Protein AF-A0AA38CLM4-F1 (afdb_monomer_lite)

Organism: Taxus chinensis (NCBI:txid29808)

Sequence (230 aa):
IGEVVDGPGDVQGRKTLDGVAYDYVFDVDIGDGEPIRKLPHNHGDNPYYVSEQWLLKEGLPMAYREQVVEFILKNTGQANVRLDNSFVDPYTGANAYVPGQPSSLFSGQTQRYSFKHIPKRGMLLIDTAQFDGILRKITEFSSTLASDEGQRSYSLNDGELARLNTMVAILKDTSHYHTSNFADIDVNILVKLLTSWPTQMLFPVLDIVKMMVLHPHGANLFLQCLQSGN

InterPro domains:
  IPR011989 Armadillo-like helical [G3DSA:1.25.10.10] (116-228)
  IPR013535 PUL domain [PF08324] (118-223)
  IPR013535 PUL domain [PS51396] (116-230)
  IPR015155 PLAA family ubiquitin binding domain [PF09070] (1-79)
  IPR015155 PLAA family ubiquitin binding domain [PS51394] (1-86)
  IPR038122 PFU domain superfamily [G3DSA:3.10.20.870] (10-86)

Foldseek 3Di:
DDDDDDDDDCPPAWDDDPNDTASDWDFDDPDPPDHTDIQGDHPPDDLLVSLQVRCVVVVHDPVCSVVSSVVCCVVVVVPPVPPPLPPADPVCGPQNDDPPDPRPPDDDPPPPDDDPPPDPPDDDADLDDPLVVLLVLLQVQLVVLCPDPVRVVLHDDPVLNVLSVVLSVLLVPPVCLVPDAHDLVNVVSLVSNVVRPDPVSCVSSVRSLSSLCVRPRSVVSNVVVVVVVD

Secondary structure (DSSP, 8-state):
-----------TT-EEETTEEESEEEEE--STTPPPEEEEE-TT--HHHHHHHHHHHHT--GGGHHHHHHHHHHHTTGGG----TT---TTT-S----TTS--------------SS-S--SPPP-----HHHHHHHHHHHHHHHHHSTTTGGGSPPHHHHHHHHHHHHHHH-GGGTTT----HHHHHHHHHHHHHS-GGG-HHHHHHHHHHHHSHHHHHHHHHHHHTT-

Radius of gyration: 34.86 Å; chains: 1; bounding box: 57×50×92 Å

pLDDT: mean 82.27, std 17.8, range [30.19, 98.44]

Structure (mmCIF, N/CA/C/O backbone):
data_AF-A0AA38CLM4-F1
#
_entry.id   AF-A0AA38CLM4-F1
#
loop_
_atom_site.group_PDB
_atom_site.id
_atom_site.type_symbol
_atom_site.label_atom_id
_atom_site.label_alt_id
_atom_site.label_comp_id
_atom_site.label_asym_id
_atom_site.label_entity_id
_atom_site.label_seq_id
_atom_site.pdbx_PDB_ins_code
_atom_site.Cartn_x
_atom_site.Cartn_y
_atom_site.Cartn_z
_atom_site.occupancy
_atom_site.B_iso_or_equiv
_atom_site.auth_seq_id
_atom_site.auth_comp_id
_atom_site.auth_asym_id
_atom_site.auth_atom_id
_atom_site.pdbx_PDB_model_num
ATOM 1 N N . ILE A 1 1 ? -20.578 3.296 -68.375 1.00 43.09 1 ILE A N 1
ATOM 2 C CA . ILE A 1 1 ? -19.595 3.900 -69.305 1.00 43.09 1 ILE A CA 1
ATOM 3 C C . ILE A 1 1 ? -18.807 4.912 -68.485 1.00 43.09 1 ILE A C 1
ATOM 5 O O . ILE A 1 1 ? -19.436 5.773 -67.889 1.00 43.09 1 ILE A O 1
ATOM 9 N N . GLY A 1 2 ? -17.498 4.716 -68.362 1.00 35.38 2 GLY A N 1
ATOM 10 C CA . GLY A 1 2 ? -16.566 5.483 -67.521 1.00 35.38 2 GLY A CA 1
ATOM 11 C C . GLY A 1 2 ? -15.260 4.690 -67.491 1.00 35.38 2 GLY A C 1
ATOM 12 O O . GLY A 1 2 ? -15.186 3.684 -66.800 1.00 35.38 2 GLY A O 1
ATOM 13 N N . GLU A 1 3 ? -14.507 4.760 -68.583 1.00 36.28 3 GLU A N 1
ATOM 14 C CA . GLU A 1 3 ? -13.375 5.674 -68.803 1.00 36.28 3 GLU A CA 1
ATOM 15 C C . GLU A 1 3 ? -12.105 5.105 -68.165 1.00 36.28 3 GLU A C 1
ATOM 17 O O . GLU A 1 3 ? -11.912 5.088 -66.954 1.00 36.28 3 GLU A O 1
ATOM 22 N N . VAL A 1 4 ? -11.297 4.541 -69.058 1.00 48.59 4 VAL A N 1
ATOM 23 C CA . VAL A 1 4 ? -9.972 3.988 -68.822 1.00 48.59 4 VAL A CA 1
ATOM 24 C C . VAL A 1 4 ? -8.985 5.115 -68.545 1.00 48.59 4 VAL A C 1
ATOM 26 O O . VAL A 1 4 ? -8.886 6.061 -69.321 1.00 48.59 4 VAL A O 1
ATOM 29 N N . VAL A 1 5 ? -8.185 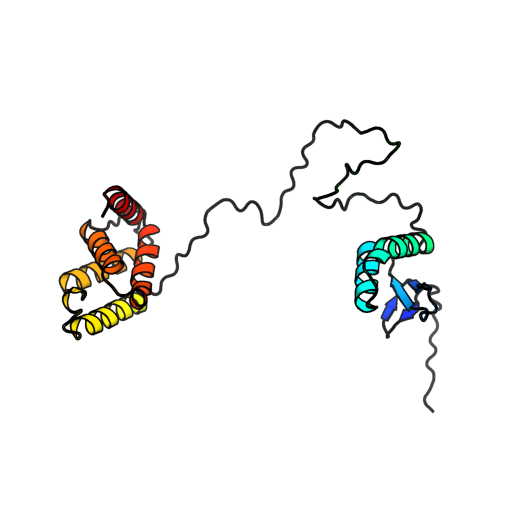4.953 -67.495 1.00 43.25 5 VAL A N 1
ATOM 30 C CA . VAL A 1 5 ? -6.848 5.544 -67.425 1.00 43.25 5 VAL A CA 1
ATOM 31 C C . VAL A 1 5 ? -5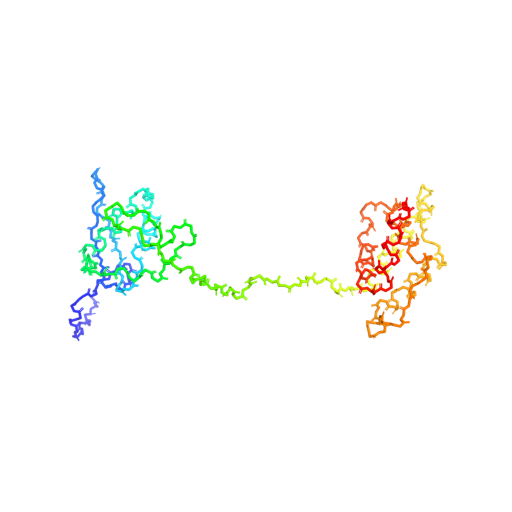.855 4.399 -67.294 1.00 43.25 5 VAL A C 1
ATOM 33 O O . V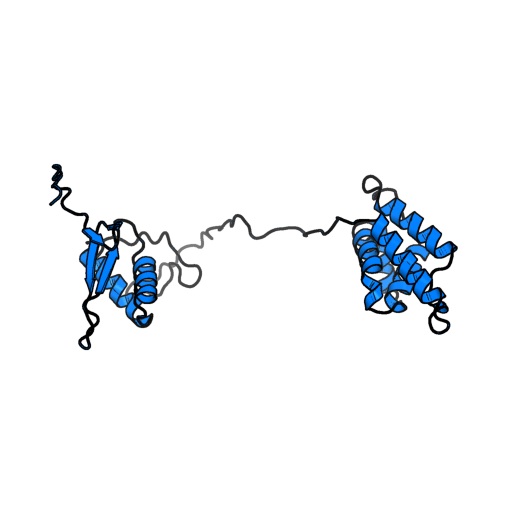AL A 1 5 ? -5.547 3.930 -66.204 1.00 43.25 5 VAL A O 1
ATOM 36 N N . ASP A 1 6 ? -5.422 3.904 -68.450 1.00 45.47 6 ASP A N 1
ATOM 37 C CA . ASP A 1 6 ? -4.231 3.073 -68.564 1.00 45.47 6 ASP A CA 1
ATOM 38 C C . ASP A 1 6 ? -3.030 4.030 -68.624 1.00 45.47 6 ASP A C 1
ATOM 40 O O . ASP A 1 6 ? -2.981 4.932 -69.466 1.00 45.47 6 ASP A O 1
ATOM 44 N N . GLY A 1 7 ? -2.122 3.905 -67.658 1.00 30.19 7 GLY A N 1
ATOM 45 C CA . GLY A 1 7 ? -0.938 4.746 -67.489 1.00 30.19 7 GLY A CA 1
ATOM 46 C C . GLY A 1 7 ? 0.313 3.865 -67.450 1.00 30.19 7 GLY A C 1
ATOM 47 O O . GLY A 1 7 ? 0.310 2.852 -66.753 1.00 30.19 7 GLY A O 1
ATOM 48 N N . PRO A 1 8 ? 1.377 4.207 -68.197 1.00 49.22 8 PRO A N 1
ATOM 49 C CA . PRO A 1 8 ? 2.385 3.255 -68.643 1.00 49.22 8 PRO A CA 1
ATOM 50 C C . PRO A 1 8 ? 3.400 2.948 -67.542 1.00 49.22 8 PRO A C 1
ATOM 52 O O . PRO A 1 8 ? 4.012 3.848 -66.968 1.00 49.22 8 PRO A O 1
ATOM 55 N N . GLY A 1 9 ? 3.622 1.664 -67.286 1.00 34.69 9 GLY A N 1
ATOM 56 C CA . GLY A 1 9 ? 4.643 1.219 -66.348 1.00 34.69 9 GLY A CA 1
ATOM 57 C C . GLY A 1 9 ? 4.467 -0.243 -65.998 1.00 34.69 9 GLY A C 1
ATOM 58 O O . GLY A 1 9 ? 4.050 -0.563 -64.891 1.00 34.69 9 GLY A O 1
ATOM 59 N N . ASP A 1 10 ? 4.783 -1.115 -66.952 1.00 44.91 10 ASP A N 1
ATOM 60 C CA . ASP A 1 10 ? 5.033 -2.535 -66.721 1.00 44.91 10 ASP A CA 1
ATOM 61 C C . ASP A 1 10 ? 6.158 -2.680 -65.675 1.00 44.91 10 ASP A C 1
ATOM 63 O O . ASP A 1 10 ? 7.340 -2.765 -65.999 1.00 44.91 10 ASP A O 1
ATOM 67 N N . VAL A 1 11 ? 5.802 -2.633 -64.386 1.00 41.69 11 VAL A N 1
ATOM 68 C CA . VAL A 1 11 ? 6.648 -3.112 -63.287 1.00 41.69 11 VAL A CA 1
ATOM 69 C C . VAL A 1 11 ? 6.321 -4.586 -63.138 1.00 41.69 11 VAL A C 1
ATOM 71 O O . VAL A 1 11 ? 5.575 -5.016 -62.257 1.00 41.69 11 VAL A O 1
ATOM 74 N N . GLN A 1 12 ? 6.842 -5.335 -64.099 1.00 47.62 12 GLN A N 1
ATOM 75 C CA . GLN A 1 12 ? 6.786 -6.778 -64.212 1.00 47.62 12 GLN A CA 1
ATOM 76 C C . GLN A 1 12 ? 7.223 -7.410 -62.876 1.00 47.62 12 GLN A C 1
ATOM 78 O O . GLN A 1 12 ? 8.411 -7.507 -62.578 1.00 47.62 12 GLN A O 1
ATOM 83 N N . GLY A 1 13 ? 6.255 -7.764 -62.024 1.00 55.81 13 GLY A N 1
ATOM 84 C CA . GLY A 1 13 ? 6.526 -8.414 -60.739 1.00 55.81 13 GLY A CA 1
ATOM 85 C C . GLY A 1 13 ? 5.410 -8.330 -59.699 1.00 55.81 13 GLY A C 1
ATOM 86 O O . GLY A 1 13 ? 5.128 -9.338 -59.063 1.00 55.81 13 GLY A O 1
ATOM 87 N N . ARG A 1 14 ? 4.731 -7.184 -59.529 1.00 62.09 14 ARG A N 1
ATOM 88 C CA . ARG A 1 14 ? 3.745 -7.039 -58.439 1.00 62.09 14 ARG A CA 1
ATOM 89 C C . ARG A 1 14 ? 2.346 -7.501 -58.826 1.00 62.09 14 ARG A C 1
ATOM 91 O O . ARG A 1 14 ? 1.759 -7.001 -59.783 1.00 62.09 14 ARG A O 1
ATOM 98 N N . LYS A 1 15 ? 1.794 -8.430 -58.045 1.00 78.94 15 LYS A N 1
ATOM 99 C CA . LYS A 1 15 ? 0.422 -8.940 -58.178 1.00 78.94 15 LYS A CA 1
ATOM 100 C C . LYS A 1 15 ? -0.462 -8.345 -57.083 1.00 78.94 15 LYS A C 1
ATOM 102 O O . LYS A 1 15 ? -0.069 -8.305 -55.921 1.00 78.94 15 LYS A O 1
ATOM 107 N N . THR A 1 16 ? -1.669 -7.919 -57.441 1.00 80.31 16 THR A N 1
ATOM 108 C CA . THR A 1 16 ? -2.629 -7.346 -56.486 1.00 80.31 16 THR A CA 1
ATOM 109 C C . THR A 1 16 ? -3.575 -8.424 -55.955 1.00 80.31 16 THR A C 1
ATOM 111 O O . THR A 1 16 ? -4.180 -9.152 -56.743 1.00 80.31 16 THR A O 1
ATOM 114 N N . LEU A 1 17 ? -3.729 -8.508 -54.632 1.00 83.25 17 LEU A N 1
ATOM 115 C CA . LEU A 1 17 ? -4.702 -9.357 -53.937 1.00 83.25 17 LEU A CA 1
ATOM 116 C C . LEU A 1 17 ? -5.467 -8.498 -52.922 1.00 83.25 17 LEU A C 1
ATOM 118 O O . LEU A 1 17 ? -4.847 -7.776 -52.149 1.00 83.25 17 LEU A O 1
ATOM 122 N N . ASP A 1 18 ? -6.801 -8.537 -52.951 1.00 82.00 18 ASP A N 1
ATOM 123 C CA . ASP A 1 18 ? -7.677 -7.757 -52.056 1.00 82.00 18 ASP A CA 1
ATOM 124 C C . ASP A 1 18 ? -7.378 -6.239 -52.035 1.00 82.00 18 ASP A C 1
ATOM 126 O O . ASP A 1 18 ? -7.519 -5.565 -51.018 1.00 82.00 18 ASP A O 1
ATOM 130 N N . GLY A 1 19 ? -6.937 -5.682 -53.170 1.00 80.38 19 GLY A N 1
ATOM 131 C CA . GLY A 1 19 ? -6.567 -4.264 -53.294 1.00 80.38 19 GLY A CA 1
ATOM 132 C C . GLY A 1 19 ? -5.167 -3.912 -52.774 1.00 80.38 19 GLY A C 1
ATOM 133 O O . GLY A 1 19 ? -4.773 -2.750 -52.850 1.00 80.38 19 GLY A O 1
ATOM 134 N N . VAL A 1 20 ? -4.396 -4.894 -52.298 1.00 84.19 20 VAL A N 1
ATOM 135 C CA . VAL A 1 20 ? -3.014 -4.727 -51.825 1.00 84.19 20 VAL A CA 1
ATOM 136 C C . VAL A 1 20 ? -2.041 -5.326 -52.840 1.00 84.19 20 VAL A C 1
ATOM 138 O O . VAL A 1 20 ? -2.249 -6.432 -53.336 1.00 84.19 20 VAL A O 1
ATOM 141 N N . ALA A 1 21 ? -0.981 -4.589 -53.173 1.00 84.69 21 ALA A N 1
ATOM 142 C CA . ALA A 1 21 ? 0.066 -5.059 -54.074 1.00 84.69 21 ALA A CA 1
ATOM 143 C C . ALA A 1 21 ? 1.110 -5.883 -53.310 1.00 84.69 21 ALA A C 1
ATOM 145 O O . ALA A 1 21 ? 1.639 -5.419 -52.301 1.00 84.69 21 ALA A O 1
ATOM 146 N N . TYR A 1 22 ? 1.429 -7.066 -53.832 1.00 86.50 22 TYR A N 1
ATOM 147 C CA . TYR A 1 22 ? 2.438 -7.976 -53.298 1.00 86.50 22 TYR A CA 1
ATOM 148 C C . TYR A 1 22 ? 3.487 -8.302 -54.352 1.00 86.50 22 TYR A C 1
ATOM 150 O O . TYR A 1 22 ? 3.176 -8.333 -55.546 1.00 86.50 22 TYR A O 1
ATOM 158 N N . ASP A 1 23 ? 4.713 -8.595 -53.923 1.00 86.38 23 ASP A N 1
ATOM 159 C CA . ASP A 1 23 ? 5.766 -9.022 -54.853 1.00 86.38 23 ASP A CA 1
ATOM 160 C C . ASP A 1 23 ? 5.529 -10.453 -55.379 1.00 86.38 23 ASP A C 1
ATOM 162 O O . ASP A 1 23 ? 5.833 -10.749 -56.530 1.00 86.38 23 ASP A O 1
ATOM 166 N N . TYR A 1 24 ? 4.915 -11.327 -54.577 1.00 85.75 24 TYR A N 1
ATOM 167 C CA . TYR A 1 24 ? 4.455 -12.651 -54.987 1.00 85.75 24 TYR A CA 1
ATOM 168 C C . TYR A 1 24 ? 3.019 -12.898 -54.533 1.00 85.75 24 TYR A C 1
ATOM 170 O O . TYR A 1 24 ? 2.639 -12.630 -53.396 1.00 85.75 24 TYR A O 1
ATOM 178 N N . VAL A 1 25 ? 2.228 -13.490 -55.426 1.00 90.94 25 VAL A N 1
ATOM 179 C CA . VAL A 1 25 ? 0.962 -14.143 -55.080 1.00 90.94 25 VAL A CA 1
ATOM 180 C C . VAL A 1 25 ? 0.995 -15.523 -55.714 1.00 90.94 25 VAL A C 1
ATOM 182 O O . VAL A 1 25 ? 0.995 -15.640 -56.950 1.00 90.94 25 VAL A O 1
ATOM 185 N N . PHE A 1 26 ? 1.088 -16.541 -54.861 1.00 90.62 26 PHE A N 1
ATOM 186 C CA . PHE A 1 26 ? 1.120 -17.939 -55.261 1.00 90.62 26 PHE A CA 1
ATOM 187 C C . PHE A 1 26 ? -0.276 -18.547 -55.209 1.00 90.62 26 PHE A C 1
ATOM 189 O O . PHE A 1 26 ? -1.046 -18.273 -54.293 1.00 90.62 26 PHE A O 1
ATOM 196 N N . ASP A 1 27 ? -0.572 -19.393 -56.185 1.00 89.06 27 ASP A N 1
ATOM 197 C CA . ASP A 1 27 ? -1.772 -20.215 -56.201 1.00 89.06 27 ASP A CA 1
ATOM 198 C C . ASP A 1 27 ? -1.415 -21.560 -55.549 1.00 89.06 27 ASP A C 1
ATOM 200 O O . ASP A 1 27 ? -0.595 -22.314 -56.077 1.00 89.06 27 ASP A O 1
ATOM 204 N N . VAL A 1 28 ? -1.959 -21.809 -54.358 1.00 88.56 28 VAL A N 1
ATOM 205 C CA . VAL A 1 28 ? -1.654 -22.973 -53.520 1.00 88.56 28 VAL A CA 1
ATOM 206 C C . VAL A 1 28 ? -2.824 -23.949 -53.570 1.00 88.56 28 VAL A C 1
ATOM 208 O O . VAL A 1 28 ? -3.946 -23.610 -53.193 1.00 88.56 28 VAL A O 1
ATOM 211 N N . ASP A 1 29 ? -2.542 -25.164 -54.031 1.00 86.12 29 ASP A N 1
ATOM 212 C CA . ASP A 1 29 ? -3.461 -26.299 -53.993 1.00 86.12 29 ASP A CA 1
ATOM 213 C C . ASP A 1 29 ? -3.183 -27.123 -52.727 1.00 86.12 29 ASP A C 1
ATOM 215 O O . ASP A 1 29 ? -2.055 -27.568 -52.502 1.00 86.12 29 ASP A O 1
ATOM 219 N N . ILE A 1 30 ? -4.202 -27.272 -51.880 1.00 78.75 30 ILE A N 1
ATOM 220 C CA . ILE A 1 30 ? -4.123 -27.998 -50.605 1.00 78.75 30 ILE A CA 1
ATOM 221 C C . ILE A 1 30 ? -4.434 -29.498 -50.787 1.00 78.75 30 ILE A C 1
ATOM 223 O O . ILE A 1 30 ? -4.157 -30.294 -49.889 1.00 78.75 30 ILE A O 1
ATOM 227 N N . GLY A 1 31 ? -4.917 -29.921 -51.961 1.00 72.50 31 GLY A N 1
ATOM 228 C CA . GLY A 1 31 ? -5.380 -31.287 -52.207 1.00 72.50 31 GLY A CA 1
ATOM 229 C C . GLY A 1 31 ? -6.833 -31.517 -51.768 1.00 72.50 31 GLY A C 1
ATOM 230 O O . GLY A 1 31 ? -7.548 -30.585 -51.413 1.00 72.50 31 GLY A O 1
ATOM 231 N N . ASP A 1 32 ? -7.306 -32.765 -51.859 1.00 71.31 32 ASP A N 1
ATOM 232 C CA . ASP A 1 32 ? -8.674 -33.194 -51.489 1.00 71.31 32 ASP A CA 1
ATOM 233 C C . ASP A 1 32 ? -9.839 -32.483 -52.212 1.00 71.31 32 ASP A C 1
ATOM 235 O O . ASP A 1 32 ? -10.994 -32.550 -51.792 1.00 71.31 32 ASP A O 1
ATOM 239 N N . GLY A 1 33 ? -9.568 -31.855 -53.361 1.00 73.56 33 GLY A N 1
ATOM 240 C CA . GLY A 1 33 ? -10.584 -31.150 -54.149 1.00 73.56 33 GLY A CA 1
ATOM 241 C C . GLY A 1 33 ? -10.999 -29.802 -53.552 1.00 73.56 33 GLY A C 1
ATOM 242 O O . GLY A 1 33 ? -12.013 -29.240 -53.973 1.00 73.56 33 GLY A O 1
ATOM 243 N N . GLU A 1 34 ? -10.232 -29.278 -52.591 1.00 78.25 34 GLU A N 1
ATOM 244 C CA . GLU A 1 34 ? -10.413 -27.919 -52.091 1.00 78.25 34 GLU A CA 1
ATOM 245 C C . GLU A 1 34 ? -10.100 -26.868 -53.172 1.00 78.25 34 GLU A C 1
ATOM 247 O O . GLU A 1 34 ? -9.280 -27.097 -54.066 1.00 78.25 34 GLU A O 1
ATOM 252 N N . PRO A 1 35 ? -10.749 -25.690 -53.121 1.00 83.31 35 PRO A N 1
ATOM 253 C CA . PRO A 1 35 ? -10.434 -24.607 -54.038 1.00 83.31 35 PRO A CA 1
ATOM 254 C C . PRO A 1 35 ? -8.989 -24.133 -53.851 1.00 83.31 35 PRO A C 1
ATOM 256 O O . PRO A 1 35 ? -8.495 -24.020 -52.732 1.00 83.31 35 PRO A O 1
ATOM 259 N N . ILE A 1 36 ? -8.338 -23.786 -54.962 1.00 86.12 36 ILE A N 1
ATOM 260 C CA . ILE A 1 36 ? -7.007 -23.170 -54.967 1.00 86.12 36 ILE A CA 1
ATOM 261 C C . ILE A 1 36 ? -7.057 -21.851 -54.186 1.00 86.12 36 ILE A C 1
ATOM 263 O O . ILE A 1 36 ? -7.885 -20.979 -54.468 1.00 86.12 36 ILE A O 1
ATOM 267 N N . ARG A 1 37 ? -6.141 -21.690 -53.229 1.00 89.69 37 ARG A N 1
ATOM 268 C CA . ARG A 1 37 ? -6.061 -20.525 -52.336 1.00 89.69 37 ARG A CA 1
ATOM 269 C C . ARG A 1 37 ? -4.885 -19.633 -52.715 1.00 89.69 37 ARG A C 1
ATOM 271 O O . ARG A 1 37 ? -3.850 -20.111 -53.173 1.00 89.69 37 ARG A O 1
ATOM 278 N N . LYS A 1 38 ? -5.023 -18.321 -52.511 1.00 92.44 38 LYS A N 1
ATOM 279 C CA . LYS A 1 38 ? -3.974 -17.346 -52.848 1.00 92.44 38 LYS A CA 1
ATOM 280 C C . LYS A 1 38 ? -3.108 -17.037 -51.635 1.00 92.44 38 LYS A C 1
ATOM 282 O O . LYS A 1 38 ? -3.624 -16.603 -50.608 1.00 92.44 38 LYS A O 1
ATOM 287 N N . LEU A 1 39 ? -1.798 -17.223 -51.772 1.00 92.25 39 LEU A N 1
ATOM 288 C CA . LEU A 1 39 ? -0.803 -16.930 -50.743 1.00 92.25 39 LEU A CA 1
ATOM 289 C C . LEU A 1 39 ? 0.005 -15.682 -51.136 1.00 92.25 39 LEU A C 1
ATOM 291 O O . LEU A 1 39 ? 0.814 -15.758 -52.066 1.00 92.25 39 LEU A O 1
ATOM 295 N N . PRO A 1 40 ? -0.205 -14.537 -50.460 1.00 91.94 40 PRO A N 1
ATOM 296 C CA . PRO A 1 40 ? 0.573 -13.323 -50.686 1.00 91.94 40 PRO A CA 1
ATOM 297 C C . PRO A 1 40 ? 1.911 -13.337 -49.926 1.00 91.94 40 PRO A C 1
ATOM 299 O O . PRO A 1 40 ? 1.957 -13.721 -48.758 1.00 91.94 40 PRO A O 1
ATOM 302 N N . HIS A 1 41 ? 2.991 -12.882 -50.563 1.00 87.94 41 HIS A N 1
ATOM 303 C CA . HIS A 1 41 ? 4.328 -12.802 -49.964 1.00 87.94 41 HIS A CA 1
ATOM 304 C C . HIS A 1 41 ? 5.160 -11.669 -50.589 1.00 87.94 41 HIS A C 1
ATOM 306 O O . HIS A 1 41 ? 5.174 -11.528 -51.810 1.00 87.94 41 HIS A O 1
ATOM 312 N N . ASN A 1 42 ? 5.875 -10.878 -49.783 1.00 88.12 42 ASN A N 1
ATOM 313 C CA . ASN A 1 42 ? 6.809 -9.858 -50.276 1.00 88.12 42 ASN A CA 1
ATOM 314 C C . ASN A 1 42 ? 8.270 -10.280 -50.123 1.00 88.12 42 ASN A C 1
ATOM 316 O O . ASN A 1 42 ? 8.622 -11.099 -49.272 1.00 88.12 42 ASN A O 1
ATOM 320 N N . HIS A 1 43 ? 9.147 -9.663 -50.916 1.00 81.88 43 HIS A N 1
ATOM 321 C CA . HIS A 1 43 ? 10.586 -9.828 -50.734 1.00 81.88 43 HIS A CA 1
ATOM 322 C C . HIS A 1 43 ? 11.006 -9.371 -49.329 1.00 81.88 43 HIS A C 1
ATOM 324 O O . HIS A 1 43 ? 10.812 -8.217 -48.954 1.00 81.88 43 HIS A O 1
ATOM 330 N N . GLY A 1 44 ? 11.647 -10.267 -48.577 1.00 79.12 44 GLY A N 1
ATOM 331 C CA . GLY A 1 44 ? 12.148 -9.983 -47.229 1.00 79.12 44 GLY A CA 1
ATOM 332 C C . GLY A 1 44 ? 11.165 -10.298 -46.100 1.00 79.12 44 GLY A C 1
ATOM 333 O O . GLY A 1 44 ? 11.565 -10.243 -44.937 1.00 79.12 44 GLY A O 1
ATOM 334 N N . ASP A 1 45 ? 9.923 -10.685 -46.411 1.00 82.25 45 ASP A N 1
ATOM 335 C CA . ASP A 1 45 ? 9.011 -11.216 -45.399 1.00 82.25 45 ASP A CA 1
ATOM 336 C C . ASP A 1 45 ? 9.546 -12.545 -44.844 1.00 82.25 45 ASP A C 1
ATOM 338 O O . ASP A 1 45 ? 10.146 -13.344 -45.564 1.00 82.25 45 ASP A O 1
ATOM 342 N N . ASN A 1 46 ? 9.286 -12.823 -43.563 1.00 83.25 46 ASN A N 1
ATOM 343 C CA . ASN A 1 46 ? 9.639 -14.110 -42.968 1.00 83.25 46 ASN A CA 1
ATOM 344 C C . ASN A 1 46 ? 8.652 -15.203 -43.442 1.00 83.25 46 ASN A C 1
ATOM 346 O O . ASN A 1 46 ? 7.472 -15.135 -43.075 1.00 83.25 46 ASN A O 1
ATOM 350 N N . PRO A 1 47 ? 9.104 -16.247 -44.171 1.00 87.81 47 PRO A N 1
ATOM 351 C CA . PRO A 1 47 ? 8.227 -17.300 -44.686 1.00 87.81 47 PRO A CA 1
ATOM 352 C C . PRO A 1 47 ? 7.438 -18.033 -43.595 1.00 87.81 47 PRO A C 1
ATOM 354 O O . PRO A 1 47 ? 6.294 -18.421 -43.825 1.00 87.81 47 PRO A O 1
ATOM 357 N N . TYR A 1 48 ? 8.004 -18.184 -42.392 1.00 88.44 48 TYR A N 1
ATOM 358 C CA . TYR A 1 48 ? 7.344 -18.849 -41.262 1.00 88.44 48 TYR A CA 1
ATOM 359 C C . TYR A 1 48 ? 6.176 -18.046 -40.699 1.00 88.44 48 TYR A C 1
ATOM 361 O O . TYR A 1 48 ? 5.176 -18.635 -40.282 1.00 88.44 48 TYR A O 1
ATOM 369 N N . TYR A 1 49 ? 6.312 -16.720 -40.672 1.00 89.06 49 TYR A N 1
ATOM 370 C CA . TYR A 1 49 ? 5.256 -15.819 -40.221 1.00 89.06 49 TYR A CA 1
ATOM 371 C C . TYR A 1 49 ? 4.154 -15.710 -41.279 1.00 89.06 49 TYR A C 1
ATOM 373 O O . TYR A 1 49 ? 2.979 -15.860 -40.955 1.00 89.06 49 TYR A O 1
ATOM 381 N N . VAL A 1 50 ? 4.532 -15.543 -42.552 1.00 89.81 50 VAL A N 1
ATOM 382 C CA . VAL A 1 50 ? 3.580 -15.491 -43.674 1.00 89.81 50 VAL A CA 1
ATOM 383 C C . VAL A 1 50 ? 2.759 -16.778 -43.759 1.00 89.81 50 VAL A C 1
ATOM 385 O O . VAL A 1 50 ? 1.538 -16.710 -43.860 1.00 89.81 50 VAL A O 1
ATOM 388 N N . SER A 1 51 ? 3.402 -17.945 -43.641 1.00 90.56 51 SER A N 1
ATOM 389 C CA . SER A 1 51 ? 2.712 -19.242 -43.688 1.00 90.56 51 SER A CA 1
ATOM 390 C C . SER A 1 51 ? 1.746 -19.432 -42.519 1.00 90.56 51 SER A C 1
ATOM 392 O O . SER A 1 51 ? 0.633 -19.901 -42.716 1.00 90.56 51 SER A O 1
ATOM 394 N N . GLU A 1 52 ? 2.138 -19.045 -41.302 1.00 90.94 52 GLU A N 1
ATOM 395 C CA . GLU A 1 52 ? 1.277 -19.149 -40.116 1.00 90.94 52 GLU A CA 1
ATOM 396 C C . GLU A 1 52 ? 0.052 -18.232 -40.216 1.00 90.94 52 GLU A C 1
ATOM 398 O O . GLU A 1 52 ? -1.076 -18.684 -40.024 1.00 90.94 52 GLU A O 1
ATOM 403 N N . GLN A 1 53 ? 0.257 -16.960 -40.573 1.00 90.69 53 GLN A N 1
ATOM 404 C CA . GLN A 1 53 ? -0.842 -16.010 -40.752 1.00 90.69 53 GLN A CA 1
ATOM 405 C C . GLN A 1 53 ? -1.787 -16.440 -41.872 1.00 90.69 53 GLN A C 1
ATOM 407 O O . GLN A 1 53 ? -3.004 -16.324 -41.732 1.00 90.69 53 GLN A O 1
ATOM 412 N N . TRP A 1 54 ? -1.239 -16.968 -42.966 1.00 93.31 54 TRP A N 1
ATOM 413 C CA . TRP A 1 54 ? -2.033 -17.478 -44.071 1.00 93.31 54 TRP A CA 1
ATOM 414 C C . TRP A 1 54 ? -2.873 -18.689 -43.655 1.00 93.31 54 TRP A C 1
ATOM 416 O O . TRP A 1 54 ? -4.082 -18.672 -43.861 1.00 93.31 54 TRP A O 1
ATOM 426 N N . LEU A 1 55 ? -2.285 -19.682 -42.980 1.00 91.62 55 LEU A N 1
ATOM 427 C CA . LEU A 1 55 ? -3.027 -20.848 -42.486 1.00 91.62 55 LEU A CA 1
ATOM 428 C C . LEU A 1 55 ? -4.137 -20.452 -41.503 1.00 91.62 55 LEU A C 1
ATOM 430 O O . LEU A 1 55 ? -5.239 -20.989 -41.586 1.00 91.62 55 LEU A O 1
ATOM 434 N N . LEU A 1 56 ? -3.883 -19.487 -40.612 1.00 91.44 56 LEU A N 1
ATOM 435 C CA . LEU A 1 56 ? -4.898 -18.976 -39.685 1.00 91.44 56 LEU A CA 1
ATOM 436 C C . LEU A 1 56 ? -6.040 -18.262 -40.420 1.00 91.44 56 LEU A C 1
ATOM 438 O O . LEU A 1 56 ? -7.205 -18.508 -40.109 1.00 91.44 56 LEU A O 1
ATOM 442 N N . LYS A 1 57 ? -5.719 -17.407 -41.402 1.00 91.06 57 LYS A N 1
ATOM 443 C CA . LYS A 1 57 ? -6.711 -16.681 -42.216 1.00 91.06 57 LYS A CA 1
ATOM 444 C C . LYS A 1 57 ? -7.590 -17.642 -43.016 1.00 91.06 57 LYS A C 1
ATOM 446 O O . LYS A 1 57 ? -8.796 -17.443 -43.115 1.00 91.06 57 LYS A O 1
ATOM 451 N N . GLU A 1 58 ? -6.974 -18.683 -43.556 1.00 87.62 58 GLU A N 1
ATOM 452 C CA . GLU A 1 58 ? -7.615 -19.694 -44.389 1.00 87.62 58 GLU A CA 1
ATOM 453 C C . GLU A 1 58 ? -8.328 -20.788 -43.569 1.00 87.62 58 GLU A C 1
ATOM 455 O O . GLU A 1 58 ? -9.039 -21.623 -44.134 1.00 87.62 58 GLU A O 1
ATOM 460 N N . GLY A 1 59 ? -8.174 -20.790 -42.240 1.00 88.38 59 GLY A N 1
ATOM 461 C CA . GLY A 1 59 ? -8.757 -21.805 -41.358 1.00 88.38 59 GLY A CA 1
ATOM 462 C C . GLY A 1 59 ? -8.153 -23.199 -41.556 1.00 88.38 59 GLY A C 1
ATOM 463 O O . GLY A 1 59 ? -8.821 -24.202 -41.310 1.00 88.38 59 GLY A O 1
ATOM 464 N N . LEU A 1 60 ? -6.905 -23.268 -42.025 1.00 87.81 60 LEU A N 1
ATOM 465 C CA . LEU A 1 60 ? -6.193 -24.508 -42.318 1.00 87.81 60 LEU A CA 1
ATOM 466 C C . LEU A 1 60 ? -5.411 -25.018 -41.090 1.00 87.81 60 LEU A C 1
ATOM 468 O O . LEU A 1 60 ? -4.926 -24.220 -40.282 1.00 87.81 60 LEU A O 1
ATOM 472 N N . PRO A 1 61 ? -5.231 -26.345 -40.939 1.00 87.50 61 PRO A N 1
ATOM 473 C CA . PRO A 1 61 ? -4.440 -26.913 -39.850 1.00 87.50 61 PRO A CA 1
ATOM 474 C C . PRO A 1 61 ? -2.990 -26.405 -39.824 1.00 87.50 61 PRO A C 1
ATOM 476 O O . PRO A 1 61 ? -2.290 -26.423 -40.836 1.00 87.50 61 PRO A O 1
ATOM 479 N N . MET A 1 62 ? -2.488 -26.059 -38.633 1.00 84.62 62 MET A N 1
ATOM 480 C CA . MET A 1 62 ? -1.101 -25.594 -38.443 1.00 84.62 62 MET A CA 1
ATOM 481 C C . MET A 1 62 ? -0.037 -26.633 -38.839 1.00 84.62 62 MET A C 1
ATOM 483 O O . MET A 1 62 ? 1.118 -26.274 -39.049 1.00 84.62 62 MET A O 1
ATOM 487 N N . ALA A 1 63 ? -0.414 -27.908 -38.980 1.00 87.81 63 ALA A N 1
ATOM 488 C CA . ALA A 1 63 ? 0.473 -28.974 -39.445 1.00 87.81 63 ALA A CA 1
ATOM 489 C C . ALA A 1 63 ? 1.029 -28.722 -40.861 1.00 87.81 63 ALA A C 1
ATOM 491 O O . ALA A 1 63 ? 2.129 -29.167 -41.169 1.00 87.81 63 ALA A O 1
ATOM 492 N N . TYR A 1 64 ? 0.319 -27.960 -41.702 1.00 86.06 64 TYR A N 1
ATOM 493 C CA . TYR A 1 64 ? 0.775 -27.621 -43.055 1.00 86.06 64 TYR A CA 1
ATOM 494 C C . TYR A 1 64 ? 1.831 -26.509 -43.090 1.00 86.06 64 TYR A C 1
ATOM 496 O O . TYR A 1 64 ? 2.363 -26.202 -44.156 1.00 86.06 64 TYR A O 1
ATOM 504 N N . ARG A 1 65 ? 2.163 -25.895 -41.945 1.00 88.06 65 ARG A N 1
ATOM 505 C CA . ARG A 1 65 ? 3.063 -24.733 -41.882 1.00 88.06 65 ARG A CA 1
ATOM 506 C C . ARG A 1 65 ? 4.407 -24.999 -42.543 1.00 88.06 65 ARG A C 1
ATOM 508 O O . ARG A 1 65 ? 4.847 -24.177 -43.337 1.00 88.06 65 ARG A O 1
ATOM 515 N N . GLU A 1 66 ? 5.039 -26.129 -42.247 1.00 86.81 66 GLU A N 1
ATOM 516 C CA . GLU A 1 66 ? 6.358 -26.459 -42.801 1.00 86.81 66 GLU A CA 1
ATOM 517 C C . GLU A 1 66 ? 6.311 -26.642 -44.323 1.00 86.81 66 GLU A C 1
ATOM 519 O O . GLU A 1 66 ? 7.152 -26.097 -45.035 1.00 86.81 66 GLU A O 1
ATOM 524 N N . GLN A 1 67 ? 5.275 -27.311 -44.836 1.00 86.44 67 GLN A N 1
ATOM 525 C CA . GLN A 1 67 ? 5.081 -27.518 -46.273 1.00 86.44 67 GLN A CA 1
ATOM 526 C C . GLN A 1 67 ? 4.872 -26.192 -47.021 1.00 86.44 67 GLN A C 1
ATOM 528 O O . GLN A 1 67 ? 5.422 -25.988 -48.105 1.00 86.44 67 GLN A O 1
ATOM 533 N N . VAL A 1 68 ? 4.100 -25.270 -46.439 1.00 89.00 68 VAL A N 1
ATOM 534 C CA . VAL A 1 68 ? 3.862 -23.942 -47.022 1.00 89.00 68 VAL A CA 1
ATOM 535 C C . VAL A 1 68 ? 5.137 -23.090 -46.987 1.00 89.00 68 VAL A C 1
ATOM 537 O O . VAL A 1 68 ? 5.450 -22.417 -47.971 1.00 89.00 68 VAL A O 1
ATOM 540 N N . VAL A 1 69 ? 5.925 -23.170 -45.910 1.00 87.50 69 VAL A N 1
ATOM 541 C CA . VAL A 1 69 ? 7.236 -22.503 -45.817 1.00 87.50 69 VAL A CA 1
ATOM 542 C C . VAL A 1 69 ? 8.178 -23.000 -46.910 1.00 87.50 69 VAL A C 1
ATOM 544 O O . VAL A 1 69 ? 8.768 -22.189 -47.627 1.00 87.50 69 VAL A O 1
ATOM 547 N N . GLU A 1 70 ? 8.303 -24.318 -47.068 1.00 86.06 70 GLU A N 1
ATOM 548 C CA . GLU A 1 70 ? 9.152 -24.918 -48.099 1.00 86.06 70 GLU A CA 1
ATOM 549 C C . GLU A 1 70 ? 8.697 -24.503 -49.504 1.00 86.06 70 GLU A C 1
ATOM 551 O O . GLU A 1 70 ? 9.519 -24.155 -50.358 1.00 86.06 70 GLU A O 1
ATOM 556 N N . PHE A 1 71 ? 7.383 -24.449 -49.727 1.00 88.00 71 PHE A N 1
ATOM 557 C CA . PHE A 1 71 ? 6.804 -23.957 -50.968 1.00 88.00 71 PHE A CA 1
ATOM 558 C C . PHE A 1 71 ? 7.188 -22.493 -51.250 1.00 88.00 71 PHE A C 1
ATOM 560 O O . PHE A 1 71 ? 7.630 -22.192 -52.363 1.00 88.00 71 PHE A O 1
ATOM 567 N N . ILE A 1 72 ? 7.089 -21.588 -50.269 1.00 88.44 72 ILE A N 1
ATOM 568 C CA . ILE A 1 72 ? 7.505 -20.183 -50.434 1.00 88.44 72 ILE A CA 1
ATOM 569 C C . ILE A 1 72 ? 9.001 -20.108 -50.759 1.00 88.44 72 ILE A C 1
ATOM 571 O O . ILE A 1 72 ? 9.391 -19.465 -51.735 1.00 88.44 72 ILE A O 1
ATOM 575 N N . LEU A 1 73 ? 9.850 -20.797 -49.994 1.00 84.62 73 LEU A N 1
ATOM 576 C CA . LEU A 1 73 ? 11.307 -20.777 -50.182 1.00 84.62 73 LEU A CA 1
ATOM 577 C C . LEU A 1 73 ? 11.727 -21.289 -51.567 1.00 84.62 73 LEU A C 1
ATOM 579 O O . LEU A 1 73 ? 12.612 -20.716 -52.213 1.00 84.62 73 LEU A O 1
ATOM 583 N N . LYS A 1 74 ? 11.064 -22.343 -52.049 1.00 84.94 74 LYS A N 1
ATOM 584 C CA . LYS A 1 74 ? 11.312 -22.928 -53.369 1.00 84.94 74 LYS A CA 1
ATOM 585 C C . LYS A 1 74 ? 10.933 -21.974 -54.501 1.00 84.94 74 LYS A C 1
ATOM 587 O O . LYS A 1 74 ? 11.684 -21.853 -55.467 1.00 84.94 74 LYS A O 1
ATOM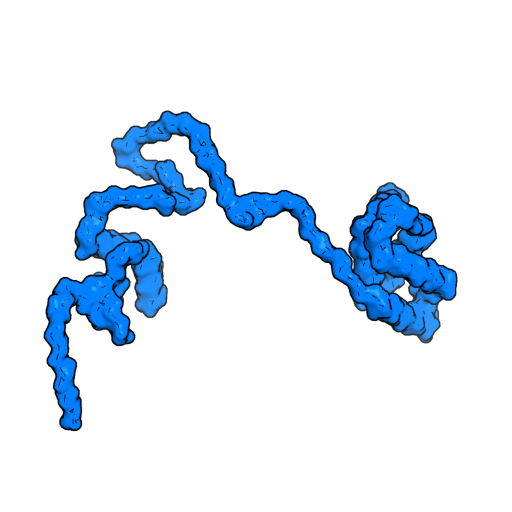 592 N N . ASN A 1 75 ? 9.794 -21.295 -54.385 1.00 83.00 75 ASN A N 1
ATOM 593 C CA . ASN A 1 75 ? 9.272 -20.433 -55.450 1.00 83.00 75 ASN A CA 1
ATOM 594 C C . ASN A 1 75 ? 9.847 -19.007 -55.438 1.00 83.00 75 ASN A C 1
ATOM 596 O O . ASN A 1 75 ? 9.771 -18.316 -56.449 1.00 83.00 75 ASN A O 1
ATOM 600 N N . THR A 1 76 ? 10.458 -18.573 -54.336 1.00 82.19 76 THR A N 1
ATOM 601 C CA . THR A 1 76 ? 11.101 -17.249 -54.217 1.00 82.19 76 THR A CA 1
ATOM 602 C C . THR A 1 76 ? 12.593 -17.266 -54.562 1.00 82.19 76 THR A C 1
ATOM 604 O O . THR A 1 76 ? 13.280 -16.258 -54.413 1.00 82.19 76 THR A O 1
ATOM 607 N N . GLY A 1 77 ? 13.133 -18.412 -55.000 1.00 66.62 77 GLY A N 1
ATOM 608 C CA . GLY A 1 77 ? 14.565 -18.564 -55.284 1.00 66.62 77 GLY A CA 1
ATOM 609 C C . GLY A 1 77 ? 15.450 -18.537 -54.031 1.00 66.62 77 GLY A C 1
ATOM 610 O O . GLY A 1 77 ? 16.675 -18.504 -54.148 1.00 66.62 77 GLY A O 1
ATOM 611 N N . GLN A 1 78 ? 14.854 -18.596 -52.834 1.00 60.12 78 GLN A N 1
ATOM 612 C CA . GLN A 1 78 ? 15.575 -18.614 -51.561 1.00 60.12 78 GLN A CA 1
ATOM 613 C C . GLN A 1 78 ? 16.133 -19.997 -51.187 1.00 60.12 78 GLN A C 1
ATOM 615 O O . GLN A 1 78 ? 16.804 -20.126 -50.169 1.00 60.12 78 GLN A O 1
ATOM 620 N N . ALA A 1 79 ? 15.947 -21.019 -52.031 1.00 51.88 79 ALA A N 1
ATOM 621 C CA . ALA A 1 79 ? 16.446 -22.381 -51.806 1.00 51.88 79 ALA A CA 1
ATOM 622 C C . ALA A 1 79 ? 17.974 -22.481 -51.573 1.00 51.88 79 ALA A C 1
ATOM 624 O O . ALA A 1 79 ? 18.437 -23.461 -51.000 1.00 51.88 79 ALA A O 1
ATOM 625 N N . ASN A 1 80 ? 18.754 -21.469 -51.983 1.00 47.41 80 ASN A N 1
ATOM 626 C CA . ASN A 1 80 ? 20.204 -21.377 -51.747 1.00 47.41 80 ASN A CA 1
ATOM 627 C C . ASN A 1 80 ? 20.612 -20.166 -50.892 1.00 47.41 80 ASN A C 1
ATOM 629 O O . ASN A 1 80 ? 21.802 -19.850 -50.785 1.00 47.41 80 ASN A O 1
ATOM 633 N N . VAL A 1 81 ? 19.650 -19.463 -50.289 1.00 45.34 81 VAL A N 1
ATOM 634 C CA . VAL A 1 81 ? 19.962 -18.431 -49.304 1.00 45.34 81 VAL A CA 1
ATOM 635 C C . VAL A 1 81 ? 20.472 -19.173 -48.082 1.00 45.34 81 VAL A C 1
ATOM 637 O O . VAL A 1 81 ? 19.723 -19.878 -47.410 1.00 45.34 81 VAL A O 1
ATOM 640 N N . ARG A 1 82 ? 21.778 -19.047 -47.815 1.00 47.88 82 ARG A N 1
ATOM 641 C CA . ARG A 1 82 ? 22.318 -19.332 -46.486 1.00 47.88 82 ARG A CA 1
ATOM 642 C C . ARG A 1 82 ? 21.404 -18.598 -45.521 1.00 47.88 82 ARG A C 1
ATOM 644 O O . ARG A 1 82 ? 21.403 -17.369 -45.553 1.00 47.88 82 ARG A O 1
ATOM 651 N N . LEU A 1 83 ? 20.600 -19.336 -44.751 1.00 48.03 83 LEU A N 1
ATOM 652 C CA . LEU A 1 83 ? 19.831 -18.737 -43.676 1.00 48.03 83 LEU A CA 1
ATOM 653 C C . LEU A 1 83 ? 20.841 -17.940 -42.867 1.00 48.03 83 LEU A C 1
ATOM 655 O O . LEU A 1 83 ? 21.779 -18.511 -42.304 1.00 48.03 83 LEU A O 1
ATOM 659 N N . ASP A 1 84 ? 20.694 -16.620 -42.878 1.00 48.28 84 ASP A N 1
ATOM 660 C CA . ASP A 1 84 ? 21.336 -15.819 -41.865 1.00 48.28 84 ASP A CA 1
ATOM 661 C C . ASP A 1 84 ? 20.695 -16.275 -40.560 1.00 48.28 84 ASP A C 1
ATOM 663 O O . ASP A 1 84 ? 19.560 -15.934 -40.231 1.00 48.28 84 ASP A O 1
ATOM 667 N N . ASN A 1 85 ? 21.401 -17.159 -39.862 1.00 52.47 85 ASN A N 1
ATOM 668 C CA . ASN A 1 85 ? 20.994 -17.756 -38.601 1.00 52.47 85 ASN A CA 1
ATOM 669 C C . ASN A 1 85 ? 21.096 -16.714 -37.468 1.00 52.47 85 ASN A C 1
ATOM 671 O O . ASN A 1 85 ? 21.438 -17.044 -36.335 1.00 52.47 85 ASN A O 1
ATOM 675 N N . SER A 1 86 ? 20.860 -15.440 -37.788 1.00 54.50 86 SER A N 1
ATOM 676 C CA . SER A 1 86 ? 20.817 -14.311 -36.871 1.00 54.50 86 SER A CA 1
ATOM 677 C C . SER A 1 86 ? 19.511 -14.286 -36.079 1.00 54.50 86 SER A C 1
ATOM 679 O O . SER A 1 86 ? 19.488 -13.754 -34.969 1.00 54.50 86 SER A O 1
ATOM 681 N N . PHE A 1 87 ? 18.450 -14.935 -36.579 1.00 52.47 87 PHE A N 1
ATOM 682 C CA . PHE A 1 87 ? 17.237 -15.198 -35.806 1.00 52.47 87 PHE A CA 1
ATOM 683 C C . PHE A 1 87 ? 17.292 -16.585 -35.157 1.00 52.47 87 PHE A C 1
ATOM 685 O O . PHE A 1 87 ? 16.870 -17.597 -35.713 1.00 52.47 87 PHE A O 1
ATOM 692 N N . VAL A 1 88 ? 17.869 -16.607 -33.960 1.00 58.03 88 VAL A N 1
ATOM 693 C CA . VAL A 1 88 ? 18.021 -17.775 -33.092 1.00 58.03 88 VAL A CA 1
ATOM 694 C C . VAL A 1 88 ? 16.892 -17.736 -32.061 1.00 58.03 88 VAL A C 1
ATOM 696 O O . VAL A 1 88 ? 16.905 -16.868 -31.189 1.00 58.03 88 VAL A O 1
ATOM 699 N N . ASP A 1 89 ? 15.915 -18.644 -32.145 1.00 58.91 89 ASP A N 1
ATOM 700 C CA . ASP A 1 89 ? 14.884 -18.744 -31.104 1.00 58.91 89 ASP A CA 1
ATOM 701 C C . ASP A 1 89 ? 15.476 -19.368 -29.821 1.00 58.91 89 ASP A C 1
ATOM 703 O O . ASP A 1 89 ? 16.138 -20.409 -29.901 1.00 58.91 89 ASP A O 1
ATOM 707 N N . PRO A 1 90 ? 15.264 -18.770 -28.634 1.00 57.28 90 PRO A N 1
ATOM 708 C CA . PRO A 1 90 ? 15.814 -19.243 -27.363 1.00 57.28 90 PRO A CA 1
ATOM 709 C C . PRO A 1 90 ? 15.550 -20.709 -26.985 1.00 57.28 90 PRO A C 1
ATOM 711 O O . PRO A 1 90 ? 16.286 -21.219 -26.139 1.00 57.28 90 PRO A O 1
ATOM 714 N N . TYR A 1 91 ? 14.561 -21.397 -27.567 1.00 55.12 91 TYR A N 1
ATOM 715 C CA . TYR A 1 91 ? 14.289 -22.806 -27.247 1.00 55.12 91 TYR A CA 1
ATOM 716 C C . TYR A 1 91 ? 14.933 -23.819 -28.213 1.00 55.12 91 TYR A C 1
ATOM 718 O O . TYR A 1 91 ? 15.099 -24.977 -27.830 1.00 55.12 91 TYR A O 1
ATOM 726 N N . THR A 1 92 ? 15.350 -23.417 -29.421 1.00 60.12 92 THR A N 1
ATOM 727 C CA . THR A 1 92 ? 15.937 -24.327 -30.442 1.00 60.12 92 THR A CA 1
ATOM 728 C C . THR A 1 92 ? 17.235 -23.816 -31.077 1.00 60.12 92 THR A C 1
ATOM 730 O O . THR A 1 92 ? 17.791 -24.438 -31.984 1.00 60.12 92 THR A O 1
ATOM 733 N N . GLY A 1 93 ? 17.739 -22.684 -30.596 1.00 60.44 93 GLY A N 1
ATOM 734 C CA . GLY A 1 93 ? 18.802 -21.921 -31.223 1.00 60.44 93 GLY A CA 1
ATOM 735 C C . GLY A 1 93 ? 20.105 -22.659 -31.535 1.00 60.44 93 GLY A C 1
ATOM 736 O O . GLY A 1 93 ? 20.604 -23.363 -30.668 1.00 60.44 93 GLY A O 1
ATOM 737 N N . ALA A 1 94 ? 20.660 -22.413 -32.738 1.00 55.62 94 ALA A N 1
ATOM 738 C CA . ALA A 1 94 ? 22.025 -22.644 -33.284 1.00 55.62 94 ALA A CA 1
ATOM 739 C C . ALA A 1 94 ? 22.757 -23.986 -33.017 1.00 55.62 94 ALA A C 1
ATOM 741 O O . ALA A 1 94 ? 23.770 -24.260 -33.651 1.00 55.62 94 ALA A O 1
ATOM 742 N N . ASN A 1 95 ? 22.247 -24.826 -32.124 1.00 54.59 95 ASN A N 1
ATOM 743 C CA . ASN A 1 95 ? 22.749 -26.128 -31.701 1.00 54.59 95 ASN A CA 1
ATOM 744 C C . ASN A 1 95 ? 21.695 -27.219 -31.943 1.00 54.59 95 ASN A C 1
ATOM 746 O O . ASN A 1 95 ? 21.746 -28.280 -31.318 1.00 54.59 95 ASN A O 1
ATOM 750 N N . ALA A 1 96 ? 20.719 -26.970 -32.824 1.00 60.53 96 ALA A N 1
ATOM 751 C CA . ALA A 1 96 ? 19.856 -28.031 -33.315 1.00 60.53 96 ALA A CA 1
ATOM 752 C C . ALA A 1 96 ? 20.744 -29.140 -33.896 1.00 60.53 96 ALA A C 1
ATOM 754 O O . ALA A 1 96 ? 21.662 -28.873 -34.674 1.00 60.53 96 ALA A O 1
ATOM 755 N N . TYR A 1 97 ? 20.512 -30.381 -33.472 1.00 55.56 97 TYR A N 1
ATOM 756 C CA . TYR A 1 97 ? 21.252 -31.517 -34.000 1.00 55.56 97 TYR A CA 1
ATOM 757 C C . TYR A 1 97 ? 20.955 -31.648 -35.496 1.00 55.56 97 TYR A C 1
ATOM 759 O O . TYR A 1 97 ? 19.826 -31.951 -35.879 1.00 55.56 97 TYR A O 1
ATOM 767 N N . VAL A 1 98 ? 21.969 -31.423 -36.332 1.00 61.50 98 VAL A N 1
ATOM 768 C CA . VAL A 1 98 ? 21.907 -31.669 -37.776 1.00 61.50 98 VAL A CA 1
ATOM 769 C C . VAL A 1 98 ? 22.634 -32.989 -38.054 1.00 61.50 98 VAL A C 1
ATOM 771 O O . VAL A 1 98 ? 23.860 -33.052 -37.901 1.00 61.50 98 VAL A O 1
ATOM 774 N N . PRO A 1 99 ? 21.921 -34.064 -38.439 1.00 43.84 99 PRO A N 1
ATOM 775 C CA . PRO A 1 99 ? 22.552 -35.336 -38.774 1.00 43.84 99 PRO A CA 1
ATOM 776 C C . PRO A 1 99 ? 23.583 -35.153 -39.900 1.00 43.84 99 PRO A C 1
ATOM 778 O O . PRO A 1 99 ? 23.258 -34.653 -40.973 1.00 43.84 99 PRO A O 1
ATOM 781 N N . GLY A 1 100 ? 24.833 -35.563 -39.661 1.00 55.59 100 GLY A N 1
ATOM 782 C CA . GLY A 1 100 ? 25.919 -35.520 -40.652 1.00 55.59 100 GLY A CA 1
ATOM 783 C C . GLY A 1 100 ? 26.861 -34.315 -40.562 1.00 55.59 100 GLY A C 1
ATOM 784 O O . GLY A 1 100 ? 27.860 -34.284 -41.280 1.00 55.59 100 GLY A O 1
ATOM 785 N N . GLN A 1 101 ? 26.607 -33.358 -39.665 1.00 57.03 101 GLN A N 1
ATOM 786 C CA . GLN A 1 101 ? 27.497 -32.219 -39.436 1.00 57.03 101 GLN A CA 1
ATOM 787 C C . GLN A 1 101 ? 28.314 -32.427 -38.145 1.00 57.03 101 GLN A C 1
ATOM 789 O O . GLN A 1 101 ? 27.743 -32.819 -37.124 1.00 57.03 101 GLN A O 1
ATOM 794 N N . PRO A 1 102 ? 29.646 -32.210 -38.145 1.00 54.75 102 PRO A N 1
ATOM 795 C CA . PRO A 1 102 ? 30.442 -32.350 -36.931 1.00 54.75 102 PRO A CA 1
ATOM 796 C C . PRO A 1 102 ? 29.982 -31.320 -35.897 1.00 54.75 102 PRO A C 1
ATOM 798 O O . PRO A 1 102 ? 29.951 -30.122 -36.176 1.00 54.75 102 PRO A O 1
ATOM 801 N N . SER A 1 103 ? 29.636 -31.791 -34.697 1.00 55.31 103 SER A N 1
ATOM 802 C CA . SER A 1 103 ? 29.301 -30.938 -33.559 1.00 55.31 103 SER A CA 1
ATOM 803 C C . SER A 1 103 ? 30.452 -29.967 -33.312 1.00 55.31 103 SER A C 1
ATOM 805 O O . SER A 1 103 ? 31.552 -30.387 -32.939 1.00 55.31 103 SER A O 1
ATOM 807 N N . SER A 1 104 ? 30.225 -28.675 -33.542 1.00 51.78 104 SER A N 1
ATOM 808 C CA . SER A 1 104 ? 31.248 -27.673 -33.290 1.00 51.78 104 SER A CA 1
ATOM 809 C C . SER A 1 104 ? 31.402 -27.523 -31.774 1.00 51.78 104 SER A C 1
ATOM 811 O O . SER A 1 104 ? 30.603 -26.861 -31.114 1.00 51.78 104 SER A O 1
ATOM 813 N N . LEU A 1 105 ? 32.414 -28.171 -31.201 1.00 53.06 105 LEU A N 1
ATOM 814 C CA . LEU A 1 105 ? 32.886 -27.891 -29.847 1.00 53.06 105 LEU A CA 1
ATOM 815 C C . LEU A 1 105 ? 33.541 -26.507 -29.863 1.00 53.06 105 LEU A C 1
ATOM 817 O O . LEU A 1 105 ? 34.760 -26.396 -29.985 1.00 53.06 105 LEU A O 1
ATOM 821 N N . PHE A 1 106 ? 32.744 -25.441 -29.796 1.00 50.66 106 PHE A N 1
ATOM 822 C CA . PHE A 1 106 ? 33.288 -24.096 -29.660 1.00 50.66 106 PHE A CA 1
ATOM 823 C C . PHE A 1 106 ? 33.290 -23.640 -28.205 1.00 50.66 106 PHE A C 1
ATOM 825 O O . PHE A 1 106 ? 32.257 -23.535 -27.549 1.00 50.66 106 PHE A O 1
ATOM 832 N N . SER A 1 107 ? 34.520 -23.379 -27.747 1.00 49.09 107 SER A N 1
ATOM 833 C CA . SER A 1 107 ? 34.917 -22.369 -26.765 1.00 49.09 107 SER A CA 1
ATOM 834 C C . SER A 1 107 ? 33.776 -21.411 -26.426 1.00 49.09 107 SER A C 1
ATOM 836 O O . SER A 1 107 ? 33.357 -20.610 -27.262 1.00 49.09 107 SER A O 1
ATOM 838 N N . GLY A 1 108 ? 33.267 -21.527 -25.198 1.00 48.56 108 GLY A N 1
ATOM 839 C CA . GLY A 1 108 ? 32.160 -20.735 -24.683 1.00 48.56 108 GLY A CA 1
ATOM 840 C C . GLY A 1 108 ? 32.498 -19.251 -24.607 1.00 48.56 108 GLY A C 1
ATOM 841 O O . GLY A 1 108 ? 32.782 -18.726 -23.534 1.00 48.56 108 GLY A O 1
ATOM 842 N N . GLN A 1 109 ? 32.400 -18.543 -25.728 1.00 50.50 109 GLN A N 1
ATOM 843 C CA . GLN A 1 109 ? 32.064 -17.131 -25.695 1.00 50.50 109 GLN A CA 1
ATOM 844 C C . GLN A 1 109 ? 30.580 -17.049 -25.367 1.00 50.50 109 GLN A C 1
ATOM 846 O O . GLN A 1 109 ? 29.719 -17.099 -26.243 1.00 50.50 109 GLN A O 1
ATOM 851 N N . THR A 1 110 ? 30.278 -16.982 -24.073 1.00 51.75 110 THR A N 1
ATOM 852 C CA . THR A 1 110 ? 28.938 -16.678 -23.581 1.00 51.75 110 THR A CA 1
ATOM 853 C C . THR A 1 110 ? 28.545 -15.314 -24.145 1.00 51.75 110 THR A C 1
ATOM 855 O O . THR A 1 110 ? 28.968 -14.281 -23.623 1.00 51.75 110 THR A O 1
ATOM 858 N N . GLN A 1 111 ? 27.781 -15.293 -25.239 1.00 54.38 111 GLN A N 1
ATOM 859 C CA . GLN A 1 111 ? 27.140 -14.079 -25.729 1.00 54.38 111 GLN A CA 1
ATOM 860 C C . GLN A 1 111 ? 26.277 -13.552 -24.579 1.00 54.38 111 GLN A C 1
ATOM 862 O O . GLN A 1 111 ? 25.271 -14.153 -24.203 1.00 54.38 111 GLN A O 1
ATOM 867 N N . ARG A 1 112 ? 26.734 -12.479 -23.922 1.00 56.34 112 ARG A N 1
ATOM 868 C CA . ARG A 1 112 ? 25.984 -11.837 -22.842 1.00 56.34 112 ARG A CA 1
ATOM 869 C C . ARG A 1 112 ? 24.838 -11.063 -23.474 1.00 56.34 112 ARG A C 1
ATOM 871 O O . ARG A 1 112 ? 24.988 -9.893 -23.812 1.00 56.34 112 ARG A O 1
ATOM 878 N N . TYR A 1 113 ? 23.700 -11.725 -23.630 1.00 66.56 113 TYR A N 1
ATOM 879 C CA . TYR A 1 113 ? 22.455 -11.062 -23.990 1.00 66.56 113 TYR A CA 1
ATOM 880 C C . TYR A 1 113 ? 22.109 -10.020 -22.915 1.00 66.56 113 TYR A C 1
ATOM 882 O O . TYR A 1 113 ? 21.972 -10.345 -21.735 1.00 66.56 113 TYR A O 1
ATOM 890 N N . SER A 1 114 ? 22.009 -8.756 -23.324 1.00 75.44 114 SER A N 1
ATOM 891 C CA . SER A 1 114 ? 21.499 -7.659 -22.501 1.00 75.44 114 SER A CA 1
ATOM 892 C C . SER A 1 114 ? 20.066 -7.385 -22.938 1.00 75.44 114 SER A C 1
ATOM 894 O O . SER A 1 114 ? 19.836 -6.859 -24.027 1.00 75.44 114 SER A O 1
ATOM 896 N N . PHE A 1 115 ? 19.088 -7.780 -22.126 1.00 81.31 115 PHE A N 1
ATOM 897 C CA . PHE A 1 115 ? 17.691 -7.468 -22.405 1.00 81.31 115 PHE A CA 1
ATOM 898 C C . PHE A 1 115 ? 17.364 -6.082 -21.841 1.00 81.31 115 PHE A C 1
ATOM 900 O O . PHE A 1 115 ? 17.659 -5.784 -20.687 1.00 81.31 115 PHE A O 1
ATOM 907 N N . LYS A 1 116 ? 16.684 -5.237 -22.627 1.00 86.44 116 LYS A N 1
ATOM 908 C CA . LYS A 1 116 ? 16.331 -3.856 -22.233 1.00 86.44 116 LYS A CA 1
ATOM 909 C C . LYS A 1 116 ? 15.562 -3.767 -20.906 1.00 86.44 116 LYS A C 1
ATOM 911 O O . LYS A 1 116 ? 15.669 -2.771 -20.198 1.00 86.44 116 LYS A O 1
ATOM 916 N N . HIS A 1 117 ? 14.774 -4.790 -20.587 1.00 84.44 117 HIS A N 1
ATOM 917 C CA . HIS A 1 117 ? 13.879 -4.792 -19.430 1.00 84.44 117 HIS A CA 1
ATOM 918 C C . HIS A 1 117 ? 14.290 -5.776 -18.329 1.00 84.44 117 HIS A C 1
ATOM 920 O O . HIS A 1 117 ? 13.752 -5.685 -17.226 1.00 84.44 117 HIS A O 1
ATOM 926 N N . ILE A 1 118 ? 15.224 -6.700 -18.599 1.00 86.31 118 ILE A N 1
ATOM 927 C CA . ILE A 1 118 ? 15.608 -7.746 -17.646 1.00 86.31 118 ILE A CA 1
ATOM 928 C C . ILE A 1 118 ? 17.122 -8.023 -17.624 1.00 86.31 118 ILE A C 1
ATOM 930 O O . ILE A 1 118 ? 17.796 -7.929 -18.644 1.00 86.31 118 ILE A O 1
ATOM 934 N N . PRO A 1 119 ? 17.658 -8.422 -16.461 1.00 87.25 119 PRO A N 1
ATOM 935 C CA . PRO A 1 119 ? 16.974 -8.474 -15.169 1.00 87.25 119 PRO A CA 1
ATOM 936 C C . PRO A 1 119 ? 16.844 -7.073 -14.551 1.00 87.25 119 PRO A C 1
ATOM 938 O O . PRO A 1 119 ? 17.836 -6.357 -14.402 1.00 87.25 119 PRO A O 1
ATOM 941 N N . LYS A 1 120 ? 15.630 -6.686 -14.137 1.00 84.00 120 LYS A N 1
ATOM 942 C CA . LYS A 1 120 ? 15.439 -5.482 -13.322 1.00 84.00 120 LYS A CA 1
ATOM 943 C C . LYS A 1 120 ? 16.011 -5.755 -11.934 1.00 84.00 120 LYS A C 1
ATOM 945 O O . LYS A 1 120 ? 15.489 -6.581 -11.193 1.00 84.00 120 LYS A O 1
ATOM 950 N N . ARG A 1 121 ? 17.107 -5.078 -11.600 1.00 85.75 121 ARG A N 1
ATOM 951 C CA . ARG A 1 121 ? 17.713 -5.126 -10.266 1.00 85.75 121 ARG A CA 1
ATOM 952 C C . ARG A 1 121 ? 17.109 -4.015 -9.412 1.00 85.75 121 ARG A C 1
ATOM 954 O O . ARG A 1 121 ? 17.039 -2.876 -9.864 1.00 85.75 121 ARG A O 1
ATOM 961 N N . GLY A 1 122 ? 16.680 -4.352 -8.201 1.00 86.19 122 GLY A N 1
ATOM 962 C CA . GLY A 1 122 ? 16.033 -3.423 -7.271 1.00 86.19 122 GLY A CA 1
ATOM 963 C C . GLY A 1 122 ? 14.551 -3.724 -7.046 1.00 86.19 122 GLY A C 1
ATOM 964 O O . GLY A 1 122 ? 13.948 -4.533 -7.748 1.00 86.19 122 GLY A O 1
ATOM 965 N N . MET A 1 123 ? 13.981 -3.076 -6.032 1.00 87.69 123 MET A N 1
ATOM 966 C CA . MET A 1 123 ? 12.587 -3.255 -5.624 1.00 87.69 123 MET A CA 1
ATOM 967 C C . MET A 1 123 ? 11.682 -2.219 -6.298 1.00 87.69 123 MET A C 1
ATOM 969 O O . MET A 1 123 ? 12.097 -1.093 -6.570 1.00 87.69 123 MET A O 1
ATOM 973 N N . LEU A 1 124 ? 10.440 -2.611 -6.577 1.00 90.81 124 LEU A N 1
ATOM 974 C CA . LEU A 1 124 ? 9.361 -1.686 -6.916 1.00 90.81 124 LEU A CA 1
ATOM 975 C C . LEU A 1 124 ? 8.682 -1.260 -5.616 1.00 90.81 124 LEU A C 1
ATOM 977 O O . LEU A 1 124 ? 8.252 -2.119 -4.851 1.00 90.81 124 LEU A O 1
ATOM 981 N N . LEU A 1 125 ? 8.606 0.046 -5.374 1.00 90.62 125 LEU A N 1
ATOM 982 C CA . LEU A 1 125 ? 7.982 0.609 -4.180 1.00 90.62 125 LEU A CA 1
ATOM 983 C C . LEU A 1 125 ? 6.608 1.183 -4.529 1.00 90.62 125 LEU A C 1
ATOM 985 O O . LEU A 1 125 ? 6.401 1.687 -5.632 1.00 90.62 125 LEU A O 1
ATOM 989 N N . ILE A 1 126 ? 5.684 1.093 -3.576 1.00 91.62 126 ILE A N 1
ATOM 990 C CA . ILE A 1 126 ? 4.382 1.762 -3.616 1.00 91.62 126 ILE A CA 1
ATOM 991 C C . ILE A 1 126 ? 4.409 2.814 -2.507 1.00 91.62 126 ILE A C 1
ATOM 993 O O . ILE A 1 126 ? 4.038 2.531 -1.369 1.00 91.62 126 ILE A O 1
ATOM 997 N N . ASP A 1 127 ? 4.904 4.001 -2.841 1.00 91.94 127 ASP A N 1
ATOM 998 C CA . ASP A 1 127 ? 5.226 5.102 -1.921 1.00 91.94 127 ASP A CA 1
ATOM 999 C C . ASP A 1 127 ? 4.197 6.244 -1.935 1.00 91.94 127 ASP A C 1
ATOM 1001 O O . ASP A 1 127 ? 4.334 7.242 -1.230 1.00 91.94 127 ASP A O 1
ATOM 1005 N N . THR A 1 128 ? 3.125 6.094 -2.708 1.00 91.81 128 THR A N 1
ATOM 1006 C CA . THR A 1 128 ? 2.030 7.060 -2.756 1.00 91.81 128 THR A CA 1
ATOM 1007 C C . THR A 1 128 ? 0.960 6.730 -1.716 1.00 91.81 128 THR A C 1
ATOM 1009 O O . THR A 1 128 ? 0.447 5.604 -1.680 1.00 91.81 128 THR A O 1
ATOM 1012 N N . ALA A 1 129 ? 0.547 7.730 -0.937 1.00 94.50 129 ALA A N 1
ATOM 1013 C CA . ALA A 1 129 ? -0.567 7.620 -0.001 1.00 94.50 129 ALA A CA 1
ATOM 1014 C C . ALA A 1 129 ? -1.369 8.922 0.083 1.00 94.50 129 ALA A C 1
ATOM 1016 O O . ALA A 1 129 ? -0.813 10.020 0.125 1.00 94.50 129 ALA A O 1
ATOM 1017 N N . GLN A 1 130 ? -2.695 8.797 0.157 1.00 96.44 130 GLN A N 1
ATOM 1018 C CA . GLN A 1 130 ? -3.592 9.927 0.381 1.00 96.44 130 GLN A CA 1
ATOM 1019 C C . GLN A 1 130 ? -3.928 10.016 1.875 1.00 96.44 130 GLN A C 1
ATOM 1021 O O . GLN A 1 130 ? -4.969 9.558 2.340 1.00 96.44 130 GLN A O 1
ATOM 1026 N N . PHE A 1 131 ? -2.994 10.576 2.642 1.00 97.06 131 PHE A N 1
ATOM 1027 C CA . PHE A 1 131 ? -3.023 10.553 4.105 1.00 97.06 131 PHE A CA 1
ATOM 1028 C C . PHE A 1 131 ? -4.304 11.120 4.733 1.00 97.06 131 PHE A C 1
ATOM 1030 O O . PHE A 1 131 ? -4.803 10.552 5.701 1.00 97.06 131 PHE A O 1
ATOM 1037 N N . ASP A 1 132 ? -4.865 12.206 4.191 1.00 97.12 132 ASP A N 1
ATOM 1038 C CA . ASP A 1 132 ? -6.040 12.843 4.805 1.00 97.12 132 ASP A CA 1
ATOM 1039 C C . ASP A 1 132 ? -7.300 11.978 4.673 1.00 97.12 132 ASP A C 1
ATOM 1041 O O . ASP A 1 132 ? -8.108 11.895 5.594 1.00 97.12 132 ASP A O 1
ATOM 1045 N N . GLY A 1 133 ? -7.470 11.288 3.547 1.00 97.88 133 GLY A N 1
ATOM 1046 C CA . GLY A 1 133 ? -8.588 10.376 3.322 1.00 97.88 133 GLY A CA 1
ATOM 1047 C C . GLY A 1 133 ? -8.407 9.060 4.054 1.00 97.88 133 GLY A C 1
ATOM 1048 O O . GLY A 1 133 ? -9.400 8.531 4.547 1.00 97.88 133 GLY A O 1
ATOM 1049 N N . ILE A 1 134 ? -7.167 8.584 4.206 1.00 97.88 134 ILE A N 1
ATOM 1050 C CA . ILE A 1 134 ? -6.843 7.457 5.090 1.00 97.88 134 ILE A CA 1
ATOM 1051 C C . ILE A 1 134 ? -7.259 7.791 6.532 1.00 97.88 134 ILE A C 1
ATOM 1053 O O . ILE A 1 134 ? -8.049 7.055 7.123 1.00 97.88 134 ILE A O 1
ATOM 1057 N N . LEU A 1 135 ? -6.818 8.935 7.074 1.00 97.75 135 LEU A N 1
ATOM 1058 C CA . LEU A 1 135 ? -7.191 9.389 8.422 1.00 97.75 135 LEU A CA 1
ATOM 1059 C C . LEU A 1 135 ? -8.700 9.579 8.579 1.00 97.75 135 LEU A C 1
ATOM 1061 O O . LEU A 1 135 ? -9.283 9.136 9.574 1.00 97.75 135 LEU A O 1
ATOM 1065 N N . ARG A 1 136 ? -9.347 10.196 7.584 1.00 98.25 136 ARG A N 1
ATOM 1066 C CA . ARG A 1 136 ? -10.802 10.364 7.568 1.00 98.25 136 ARG A CA 1
ATOM 1067 C C . ARG A 1 136 ? -11.504 9.012 7.651 1.00 98.25 136 ARG A C 1
ATOM 1069 O O . ARG A 1 136 ? -12.441 8.872 8.430 1.00 98.25 136 ARG A O 1
ATOM 1076 N N . LYS A 1 137 ? -11.038 8.016 6.892 1.00 98.44 137 LYS A N 1
ATOM 1077 C CA . LYS A 1 137 ? -11.672 6.697 6.850 1.00 98.44 137 LYS A CA 1
ATOM 1078 C C . LYS A 1 137 ? -11.464 5.897 8.134 1.00 98.44 137 LYS A C 1
ATOM 1080 O O . LYS A 1 137 ? -12.406 5.267 8.602 1.00 98.44 137 LYS A O 1
ATOM 1085 N N . ILE A 1 138 ? -10.276 5.975 8.737 1.00 98.00 138 ILE A N 1
ATOM 1086 C CA . ILE A 1 138 ? -10.011 5.377 10.056 1.00 98.00 138 ILE A CA 1
ATOM 1087 C C . ILE A 1 138 ? -10.922 6.006 11.114 1.00 98.00 138 ILE A C 1
ATOM 1089 O O . ILE A 1 138 ? -11.545 5.290 11.892 1.00 98.00 138 ILE A O 1
ATOM 1093 N N . THR A 1 139 ? -11.053 7.334 11.116 1.00 97.62 139 THR A N 1
ATOM 1094 C CA . THR A 1 139 ? -11.935 8.032 12.065 1.00 97.62 139 THR A CA 1
ATOM 1095 C C . THR A 1 139 ? -13.397 7.616 11.879 1.00 97.62 139 THR A C 1
ATOM 1097 O O . THR A 1 139 ? -14.065 7.288 12.853 1.00 97.62 139 THR A O 1
ATOM 1100 N N . GLU A 1 140 ? -13.877 7.549 10.633 1.00 98.12 140 GLU A N 1
ATOM 1101 C CA . GLU A 1 140 ? -15.236 7.099 10.294 1.00 98.12 140 GLU A CA 1
ATOM 1102 C C . GLU A 1 140 ? -15.521 5.673 10.801 1.00 98.12 140 GLU A C 1
ATOM 1104 O O . GLU A 1 140 ? -16.544 5.428 11.450 1.00 98.12 140 GLU A O 1
ATOM 1109 N N . PHE A 1 141 ? -14.606 4.732 10.553 1.00 98.00 141 PHE A N 1
ATOM 1110 C CA . PHE A 1 141 ? -14.732 3.356 11.037 1.00 98.00 141 PHE A CA 1
ATOM 1111 C C . PHE A 1 141 ? -14.678 3.277 12.558 1.00 98.00 141 PHE A C 1
ATOM 1113 O O . PHE A 1 141 ? -15.518 2.612 13.160 1.00 98.00 141 PHE A O 1
ATOM 1120 N N . SER A 1 142 ? -13.778 4.024 13.193 1.00 97.19 142 SER A N 1
ATOM 1121 C CA . SER A 1 142 ? -13.709 4.100 14.651 1.00 97.19 142 SER A CA 1
ATOM 1122 C C . SER A 1 142 ? -15.020 4.598 15.268 1.00 97.19 142 SER A C 1
ATOM 1124 O O . SER A 1 142 ? -15.513 4.000 16.222 1.00 97.19 142 SER A O 1
ATOM 1126 N N . SER A 1 143 ? -15.629 5.651 14.709 1.00 97.06 143 SER A N 1
ATOM 1127 C CA . SER A 1 143 ? -16.930 6.159 15.169 1.00 97.06 143 SER A CA 1
ATOM 1128 C C . SER A 1 143 ? -18.067 5.158 14.951 1.00 97.06 143 SER A C 1
ATOM 1130 O O . SER A 1 143 ? -18.963 5.052 15.791 1.00 97.06 143 SER A O 1
ATOM 1132 N N . THR A 1 144 ? -18.018 4.404 13.850 1.00 96.62 144 THR A N 1
ATOM 1133 C CA . THR A 1 144 ? -18.981 3.329 13.568 1.00 96.62 144 THR A CA 1
ATOM 1134 C C . THR A 1 144 ? -18.882 2.233 14.631 1.00 96.62 144 THR A C 1
ATOM 1136 O O . THR A 1 144 ? -19.887 1.898 15.250 1.00 96.62 144 THR A O 1
ATOM 1139 N N . LEU A 1 145 ? -17.667 1.756 14.923 1.00 96.06 145 LEU A N 1
ATOM 1140 C CA . LEU A 1 145 ? -17.408 0.753 15.963 1.00 96.06 145 LEU A CA 1
ATOM 1141 C C . LEU A 1 145 ? -17.799 1.255 17.359 1.00 96.06 145 LEU A C 1
ATOM 1143 O O . LEU A 1 145 ? -18.340 0.501 18.156 1.00 96.06 145 LEU A O 1
ATOM 1147 N N . ALA A 1 146 ? -17.570 2.537 17.659 1.00 95.31 146 ALA A N 1
ATOM 1148 C CA . ALA A 1 146 ? -17.932 3.134 18.947 1.00 95.31 146 ALA A CA 1
ATOM 1149 C C . ALA A 1 146 ? -19.452 3.199 19.193 1.00 95.31 146 ALA A C 1
ATOM 1151 O O . ALA A 1 146 ? -19.886 3.268 20.351 1.00 95.31 146 ALA A O 1
ATOM 1152 N N . SER A 1 147 ? -20.239 3.215 18.112 1.00 95.56 147 SER A N 1
ATOM 1153 C CA . SER A 1 147 ? -21.703 3.300 18.142 1.00 95.56 147 SER A CA 1
ATOM 1154 C C . SER A 1 147 ? -22.379 1.931 18.281 1.00 95.56 147 SER A C 1
ATOM 1156 O O . SER A 1 147 ? -23.537 1.872 18.683 1.00 95.56 147 SER A O 1
ATOM 1158 N N . ASP A 1 148 ? -21.668 0.845 17.974 1.00 93.56 148 ASP A N 1
ATOM 1159 C CA . ASP A 1 148 ? -22.128 -0.530 18.168 1.00 93.56 148 ASP A CA 1
ATOM 1160 C C . ASP A 1 148 ? -21.681 -1.034 19.552 1.00 93.56 148 ASP A C 1
ATOM 1162 O O . ASP A 1 148 ? -20.485 -1.163 19.829 1.00 93.56 148 ASP A O 1
ATOM 1166 N N . GLU A 1 149 ? -22.633 -1.319 20.447 1.00 88.69 149 GLU A N 1
ATOM 1167 C CA . GLU A 1 149 ? -22.340 -1.781 21.813 1.00 88.69 149 GLU A CA 1
ATOM 1168 C C . GLU A 1 149 ? -21.477 -3.051 21.847 1.00 88.69 149 GLU A C 1
ATOM 1170 O O . GLU A 1 149 ? -20.646 -3.194 22.746 1.00 88.69 149 GLU A O 1
ATOM 1175 N N . GLY A 1 150 ? -21.615 -3.943 20.860 1.00 91.25 150 GLY A N 1
ATOM 1176 C CA . GLY A 1 150 ? -20.833 -5.178 20.774 1.00 91.25 150 GLY A CA 1
ATOM 1177 C C . GLY A 1 150 ? -19.400 -4.974 20.278 1.00 91.25 150 GLY A C 1
ATOM 1178 O O . GLY A 1 150 ? -18.569 -5.867 20.438 1.00 91.25 150 GLY A O 1
ATOM 1179 N N . GLN A 1 151 ? -19.095 -3.816 19.683 1.00 91.38 151 GLN A N 1
ATOM 1180 C CA . GLN A 1 151 ? -17.810 -3.538 19.029 1.00 91.38 151 GLN A CA 1
ATOM 1181 C C . GLN A 1 151 ? -17.102 -2.287 19.562 1.00 91.38 151 GLN A C 1
ATOM 1183 O O . GLN A 1 151 ? -15.987 -1.970 19.137 1.00 91.38 151 GLN A O 1
ATOM 1188 N N . ARG A 1 152 ? -17.695 -1.604 20.545 1.00 91.44 152 ARG A N 1
ATOM 1189 C CA . ARG A 1 152 ? -17.175 -0.359 21.125 1.00 91.44 152 ARG A CA 1
ATOM 1190 C C . ARG A 1 152 ? -15.736 -0.470 21.631 1.00 91.44 152 ARG A C 1
ATOM 1192 O O . ARG A 1 152 ? -14.973 0.487 21.508 1.00 91.44 152 ARG A O 1
ATOM 1199 N N . SER A 1 153 ? -15.341 -1.632 22.154 1.00 91.69 153 SER A N 1
ATOM 1200 C CA . SER A 1 153 ? -13.973 -1.910 22.618 1.00 91.69 153 SER A CA 1
ATOM 1201 C C . SER A 1 153 ? -12.911 -1.858 21.514 1.00 91.69 153 SER A C 1
ATOM 1203 O O . SER A 1 153 ? -11.730 -1.717 21.821 1.00 91.69 153 SER A O 1
ATOM 1205 N N . TYR A 1 154 ? -13.309 -1.975 20.245 1.00 92.00 154 TYR A N 1
ATOM 1206 C CA . TYR A 1 154 ? -12.405 -1.938 19.092 1.00 92.00 154 TYR A CA 1
ATOM 1207 C C . TYR A 1 154 ? -12.206 -0.523 18.531 1.00 92.00 154 TYR A C 1
ATOM 1209 O O . TYR A 1 154 ? -11.341 -0.313 17.679 1.00 92.00 154 TYR A O 1
ATOM 1217 N N . SER A 1 155 ? -12.979 0.459 19.006 1.00 95.12 155 SER A N 1
ATOM 1218 C CA . SER A 1 155 ? -12.821 1.864 18.616 1.00 95.12 155 SER A CA 1
ATOM 1219 C C . SER A 1 155 ? -11.509 2.473 19.138 1.00 95.12 155 SER A C 1
ATOM 1221 O O . SER A 1 155 ? -10.925 2.012 20.123 1.00 95.12 155 SER A O 1
ATOM 1223 N N . LEU A 1 156 ? -11.019 3.501 18.446 1.00 95.88 156 LEU A N 1
ATOM 1224 C CA . LEU A 1 156 ? -9.882 4.307 18.885 1.00 95.88 156 LEU A CA 1
ATOM 1225 C C . LEU A 1 156 ? -10.312 5.263 19.997 1.00 95.88 156 LEU A C 1
ATOM 1227 O O . LEU A 1 156 ? -11.350 5.919 19.893 1.00 95.88 156 LEU A O 1
ATOM 1231 N N . ASN A 1 157 ? -9.469 5.397 21.017 1.00 95.19 157 ASN A N 1
ATOM 1232 C CA . ASN A 1 157 ? -9.592 6.487 21.984 1.00 95.19 157 ASN A CA 1
ATOM 1233 C C . ASN A 1 157 ? -8.868 7.762 21.502 1.00 95.19 157 ASN A C 1
ATOM 1235 O O . ASN A 1 157 ? -8.084 7.732 20.550 1.00 95.19 157 ASN A O 1
ATOM 1239 N N . ASP A 1 158 ? -9.099 8.883 22.191 1.00 95.88 158 ASP A N 1
ATOM 1240 C CA . ASP A 1 158 ? -8.532 10.190 21.824 1.00 95.88 158 ASP A CA 1
ATOM 1241 C C . ASP A 1 158 ? -6.994 10.197 21.797 1.00 95.88 158 ASP A C 1
ATOM 1243 O O . ASP A 1 158 ? -6.381 10.840 20.943 1.00 95.88 158 ASP A O 1
ATOM 1247 N N . GLY A 1 159 ? -6.355 9.447 22.702 1.00 97.12 159 GLY A N 1
ATOM 1248 C CA . GLY A 1 159 ? -4.900 9.317 22.752 1.00 97.12 159 GLY A CA 1
ATOM 1249 C C . GLY A 1 159 ? -4.344 8.559 21.548 1.00 97.12 159 GLY A C 1
ATOM 1250 O O . GLY A 1 159 ? -3.370 8.995 20.932 1.00 97.12 159 GLY A O 1
ATOM 1251 N N . GLU A 1 160 ? -4.987 7.457 21.165 1.00 97.00 160 GLU A N 1
ATOM 1252 C CA . GLU A 1 160 ? -4.607 6.670 19.989 1.00 97.00 160 GLU A CA 1
ATOM 1253 C C . GLU A 1 160 ? -4.817 7.461 18.694 1.00 97.00 160 GLU A C 1
ATOM 1255 O O . GLU A 1 160 ? -3.956 7.440 17.812 1.00 97.00 160 GLU A O 1
ATOM 1260 N N . LEU A 1 161 ? -5.908 8.227 18.600 1.00 96.62 161 LEU A N 1
ATOM 1261 C CA . LEU A 1 161 ? -6.160 9.113 17.466 1.00 96.62 161 LEU A CA 1
ATOM 1262 C C . LEU A 1 161 ? -5.105 10.231 17.374 1.00 96.62 161 LEU A C 1
ATOM 1264 O O . LEU A 1 161 ? -4.609 10.530 16.285 1.00 96.62 161 LEU A O 1
ATOM 1268 N N . ALA A 1 162 ? -4.705 10.829 18.499 1.00 97.62 162 ALA A N 1
ATOM 1269 C CA . ALA A 1 162 ? -3.632 11.826 18.529 1.00 97.62 162 ALA A CA 1
ATOM 1270 C C . ALA A 1 162 ? -2.274 11.236 18.096 1.00 97.62 162 ALA A C 1
ATOM 1272 O O . ALA A 1 162 ? -1.525 11.867 17.337 1.00 97.62 162 ALA A O 1
ATOM 1273 N N . ARG A 1 163 ? -1.970 9.998 18.511 1.00 97.50 163 ARG A N 1
ATOM 1274 C CA . ARG A 1 163 ? -0.782 9.271 18.037 1.00 97.50 163 ARG A CA 1
ATOM 1275 C C . ARG A 1 163 ? -0.846 8.987 16.542 1.00 97.50 163 ARG A C 1
ATOM 1277 O O . ARG A 1 163 ? 0.140 9.232 15.857 1.00 97.50 163 ARG A O 1
ATOM 1284 N N . LEU A 1 164 ? -1.999 8.583 16.010 1.00 97.75 164 LEU A N 1
ATOM 1285 C CA . LEU A 1 164 ? -2.192 8.367 14.571 1.00 97.75 164 LEU A CA 1
ATOM 1286 C C . LEU A 1 164 ? -1.927 9.627 13.742 1.00 97.75 164 LEU A C 1
ATOM 1288 O O . LEU A 1 164 ? -1.254 9.567 12.714 1.00 97.75 164 LEU A O 1
ATOM 1292 N N . ASN A 1 165 ? -2.385 10.784 14.219 1.00 97.56 165 ASN A N 1
ATOM 1293 C CA . ASN A 1 165 ? -2.074 12.064 13.584 1.00 97.56 165 ASN A CA 1
ATOM 1294 C C . ASN A 1 165 ? -0.568 12.370 13.617 1.00 97.56 165 ASN A C 1
ATOM 1296 O O . ASN A 1 165 ? -0.015 12.839 12.624 1.00 97.56 165 ASN A O 1
ATOM 1300 N N . THR A 1 166 ? 0.107 12.053 14.726 1.00 98.00 166 THR A N 1
ATOM 1301 C CA . THR A 1 166 ? 1.568 12.201 14.845 1.00 98.00 166 THR A CA 1
ATOM 1302 C C . THR A 1 166 ? 2.305 11.284 13.867 1.00 98.00 166 THR A C 1
ATOM 1304 O O . THR A 1 166 ? 3.203 11.741 13.161 1.00 98.00 166 THR A O 1
ATOM 1307 N N . MET A 1 167 ? 1.896 10.013 13.767 1.00 97.88 167 MET A N 1
ATOM 1308 C CA . MET A 1 167 ? 2.446 9.065 12.794 1.00 97.88 167 MET A CA 1
ATOM 1309 C C . MET A 1 167 ? 2.304 9.601 11.370 1.00 97.88 167 MET A C 1
ATOM 1311 O O . MET A 1 167 ? 3.267 9.611 10.611 1.00 97.88 167 MET A O 1
ATOM 1315 N N . VAL A 1 168 ? 1.117 10.087 11.006 1.00 97.69 168 VAL A N 1
ATOM 1316 C CA . VAL A 1 168 ? 0.869 10.632 9.667 1.00 97.69 168 VAL A CA 1
ATOM 1317 C C . VAL A 1 168 ? 1.685 11.897 9.403 1.00 97.69 168 VAL A C 1
ATOM 1319 O O . VAL A 1 168 ? 2.167 12.069 8.287 1.00 97.69 168 VAL A O 1
ATOM 1322 N N . ALA A 1 169 ? 1.890 12.758 10.402 1.00 97.75 169 ALA A N 1
ATOM 1323 C CA . ALA A 1 169 ? 2.768 13.918 10.261 1.00 97.75 169 ALA A CA 1
ATOM 1324 C C . ALA A 1 169 ? 4.214 13.501 9.941 1.00 97.75 169 ALA A C 1
ATOM 1326 O O . ALA A 1 169 ? 4.804 14.052 9.014 1.00 97.75 169 ALA A O 1
ATOM 1327 N N . ILE A 1 170 ? 4.740 12.479 10.631 1.00 97.81 170 ILE A N 1
ATOM 1328 C CA . ILE A 1 170 ? 6.055 11.891 10.327 1.00 97.81 170 ILE A CA 1
ATOM 1329 C C . ILE A 1 170 ? 6.070 11.332 8.901 1.00 97.81 170 ILE A C 1
ATOM 1331 O O . ILE A 1 170 ? 6.970 11.635 8.126 1.00 97.81 170 ILE A O 1
ATOM 1335 N N . LEU A 1 171 ? 5.057 10.546 8.527 1.00 97.06 171 LEU A N 1
ATOM 1336 C CA . LEU A 1 171 ? 5.004 9.885 7.221 1.00 97.06 171 LEU A CA 1
ATOM 1337 C C . LEU A 1 171 ? 4.891 10.864 6.047 1.00 97.06 171 LEU A C 1
ATOM 1339 O O . LEU A 1 171 ? 5.403 10.558 4.970 1.00 97.06 171 LEU A O 1
ATOM 1343 N N . LYS A 1 172 ? 4.256 12.025 6.246 1.00 96.56 172 LYS A N 1
ATOM 1344 C CA . LYS A 1 172 ? 4.180 13.104 5.249 1.00 96.56 172 LYS A CA 1
ATOM 1345 C C . LYS A 1 172 ? 5.532 13.787 5.016 1.00 96.56 172 LYS A C 1
ATOM 1347 O O . LYS A 1 172 ? 5.773 14.260 3.908 1.00 96.56 172 LYS A O 1
ATOM 1352 N N . ASP A 1 173 ? 6.398 13.847 6.026 1.00 96.19 173 ASP A N 1
ATOM 1353 C CA . ASP A 1 173 ? 7.696 14.522 5.949 1.00 96.19 173 ASP A CA 1
ATOM 1354 C C . ASP A 1 173 ? 8.816 13.562 5.522 1.00 96.19 173 ASP A C 1
ATOM 1356 O O . ASP A 1 173 ? 9.725 13.207 6.278 1.00 96.19 173 ASP A O 1
ATOM 1360 N N . THR A 1 174 ? 8.750 13.129 4.263 1.00 94.81 174 THR A N 1
ATOM 1361 C CA . THR A 1 174 ? 9.692 12.153 3.694 1.00 94.81 174 THR A CA 1
ATOM 1362 C C . THR A 1 174 ? 11.145 12.627 3.714 1.00 94.81 174 THR A C 1
ATOM 1364 O O . THR A 1 174 ? 12.058 11.805 3.781 1.00 94.81 174 THR A O 1
ATOM 1367 N N . SER A 1 175 ? 11.385 13.943 3.691 1.00 96.06 175 SER A N 1
ATOM 1368 C CA . SER A 1 175 ? 12.728 14.527 3.804 1.00 96.06 175 SER A CA 1
ATOM 1369 C C . SER A 1 175 ? 13.430 14.168 5.112 1.00 96.06 175 SER A C 1
ATOM 1371 O O . SER A 1 175 ? 14.654 14.021 5.125 1.00 96.06 175 SER A O 1
ATOM 1373 N N . HIS A 1 176 ? 12.677 13.991 6.197 1.00 96.19 176 HIS A N 1
ATOM 1374 C CA . HIS A 1 176 ? 13.225 13.798 7.539 1.00 96.19 176 HIS A CA 1
ATOM 1375 C C . HIS A 1 176 ? 13.189 12.347 8.027 1.00 96.19 176 HIS A C 1
ATOM 1377 O O . HIS A 1 176 ? 13.522 12.093 9.178 1.00 96.19 176 HIS A O 1
ATOM 1383 N N . TYR A 1 177 ? 12.924 11.365 7.158 1.00 96.44 177 TYR A N 1
ATOM 1384 C CA . TYR A 1 177 ? 12.905 9.935 7.531 1.00 96.44 177 TYR A CA 1
ATOM 1385 C C . TYR A 1 177 ? 14.205 9.417 8.173 1.00 96.44 177 TYR A C 1
ATOM 1387 O O . TYR A 1 177 ? 14.218 8.371 8.818 1.00 96.44 177 TYR A O 1
ATOM 1395 N N . HIS A 1 178 ? 15.316 10.124 7.973 1.00 95.06 178 HIS A N 1
ATOM 1396 C CA . HIS A 1 178 ? 16.617 9.796 8.548 1.00 95.06 178 HIS A CA 1
ATOM 1397 C C . HIS A 1 178 ? 16.797 10.303 9.992 1.00 95.06 178 HIS A C 1
ATOM 1399 O O . HIS A 1 178 ? 17.752 9.900 10.654 1.00 95.06 178 HIS A O 1
ATOM 1405 N N . THR A 1 179 ? 15.917 11.183 10.479 1.00 96.12 179 THR A N 1
ATOM 1406 C CA . THR A 1 179 ? 15.996 11.821 11.807 1.00 96.12 179 THR A CA 1
ATOM 1407 C C . THR A 1 179 ? 14.698 11.732 12.608 1.00 96.12 179 THR A C 1
ATOM 1409 O O . THR A 1 179 ? 14.731 11.903 13.827 1.00 96.12 179 THR A O 1
ATOM 1412 N N . SER A 1 180 ? 13.5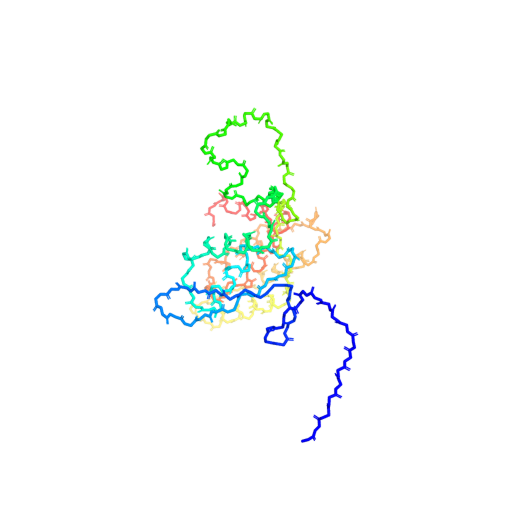62 11.450 11.969 1.00 97.44 180 SER A N 1
ATOM 1413 C CA . SER A 1 180 ? 12.302 11.159 12.647 1.00 97.44 180 SER A CA 1
ATOM 1414 C C . SER A 1 180 ? 12.248 9.716 13.133 1.00 97.44 180 SER A C 1
ATOM 1416 O O . SER A 1 180 ? 12.766 8.810 12.488 1.00 97.44 180 SER A O 1
ATOM 1418 N N . ASN A 1 181 ? 11.570 9.493 14.256 1.00 97.38 181 ASN A N 1
ATOM 1419 C CA . ASN A 1 181 ? 11.335 8.168 14.816 1.00 97.38 181 ASN A CA 1
ATOM 1420 C C . ASN A 1 181 ? 9.879 8.041 15.264 1.00 97.38 181 ASN A C 1
ATOM 1422 O O . ASN A 1 181 ? 9.236 9.020 15.642 1.00 97.38 181 ASN A O 1
ATOM 1426 N N . PHE A 1 182 ? 9.393 6.807 15.260 1.00 97.50 182 PHE A N 1
ATOM 1427 C CA . PHE A 1 182 ? 8.115 6.431 15.857 1.00 97.50 182 PHE A CA 1
ATOM 1428 C C . PHE A 1 182 ? 8.330 5.983 17.302 1.00 97.50 182 PHE A C 1
ATOM 1430 O O . PHE A 1 182 ? 9.423 5.549 17.662 1.00 97.50 182 PHE A O 1
ATOM 1437 N N . ALA A 1 183 ? 7.293 6.066 18.123 1.00 95.50 183 ALA A N 1
ATOM 1438 C CA . ALA A 1 183 ? 7.297 5.470 19.453 1.00 95.50 183 ALA A CA 1
ATOM 1439 C C . ALA A 1 183 ? 6.836 4.004 19.383 1.00 95.50 183 ALA A C 1
ATOM 1441 O O . ALA A 1 183 ? 6.055 3.647 18.503 1.00 95.50 183 ALA A O 1
ATOM 1442 N N . ASP A 1 184 ? 7.227 3.168 20.348 1.00 92.12 184 ASP A N 1
ATOM 1443 C CA . ASP A 1 184 ? 6.806 1.753 20.396 1.00 92.12 184 ASP A CA 1
ATOM 1444 C C . ASP A 1 184 ? 5.277 1.599 20.433 1.00 92.12 184 ASP A C 1
ATOM 1446 O O . ASP A 1 184 ? 4.698 0.699 19.824 1.00 92.12 184 ASP A O 1
ATOM 1450 N N . ILE A 1 185 ? 4.599 2.543 21.097 1.00 93.75 185 ILE A N 1
ATOM 1451 C CA . ILE A 1 185 ? 3.137 2.589 21.158 1.00 93.75 185 ILE A CA 1
ATOM 1452 C C . ILE A 1 185 ? 2.494 2.762 19.775 1.00 93.75 185 ILE A C 1
ATOM 1454 O O . ILE A 1 185 ? 1.377 2.296 19.573 1.00 93.75 185 ILE A O 1
ATOM 1458 N N . ASP A 1 186 ? 3.182 3.385 18.814 1.00 95.81 186 ASP A N 1
ATOM 1459 C CA . ASP A 1 186 ? 2.631 3.622 17.478 1.00 95.81 186 ASP A CA 1
ATOM 1460 C C . ASP A 1 186 ? 2.414 2.301 16.733 1.00 95.81 186 ASP A C 1
ATOM 1462 O O . ASP A 1 186 ? 1.340 2.068 16.176 1.00 95.81 186 ASP A O 1
ATOM 1466 N N . VAL A 1 187 ? 3.399 1.396 16.794 1.00 94.06 187 VAL A N 1
ATOM 1467 C CA . VAL A 1 187 ? 3.276 0.051 16.211 1.00 94.06 187 VAL A CA 1
ATOM 1468 C C . VAL A 1 187 ? 2.223 -0.764 16.948 1.00 94.06 187 VAL A C 1
ATOM 1470 O O . VAL A 1 187 ? 1.403 -1.409 16.300 1.00 94.06 187 VAL A O 1
ATOM 1473 N N . ASN A 1 188 ? 2.175 -0.683 18.280 1.00 92.88 188 ASN A N 1
ATOM 1474 C CA . ASN A 1 188 ? 1.166 -1.397 19.066 1.00 92.88 188 ASN A CA 1
ATOM 1475 C C . ASN A 1 188 ? -0.264 -0.972 18.697 1.00 92.88 188 ASN A C 1
ATOM 1477 O O . ASN A 1 188 ? -1.150 -1.823 18.614 1.00 92.88 188 ASN A O 1
ATOM 1481 N N . ILE A 1 189 ? -0.494 0.318 18.420 1.00 95.50 189 ILE A N 1
ATOM 1482 C CA . ILE A 1 189 ? -1.791 0.805 17.928 1.00 95.50 189 ILE A CA 1
ATOM 1483 C C . ILE A 1 189 ? -2.112 0.176 16.569 1.00 95.50 189 ILE A C 1
ATOM 1485 O O . ILE A 1 189 ? -3.209 -0.351 16.394 1.00 95.50 189 ILE A O 1
ATOM 1489 N N . LEU A 1 190 ? -1.175 0.184 15.616 1.00 95.81 190 LEU A N 1
ATOM 1490 C CA . LEU A 1 190 ? -1.410 -0.404 14.292 1.00 95.81 190 LEU A CA 1
ATOM 1491 C C . LEU A 1 190 ? -1.669 -1.914 14.369 1.00 95.81 190 LEU A C 1
ATOM 1493 O O . LEU A 1 190 ? -2.602 -2.395 13.732 1.00 95.81 190 LEU A O 1
ATOM 1497 N N . VAL A 1 191 ? -0.916 -2.654 15.185 1.00 93.62 191 VAL A N 1
ATOM 1498 C CA . VAL A 1 191 ? -1.127 -4.096 15.405 1.00 93.62 191 VAL A CA 1
ATOM 1499 C C . VAL A 1 191 ? -2.479 -4.364 16.063 1.00 93.62 191 VAL A C 1
ATOM 1501 O O . VAL A 1 191 ? -3.204 -5.254 15.615 1.00 93.62 191 VAL A O 1
ATOM 1504 N N . LYS A 1 192 ? -2.884 -3.557 17.055 1.00 93.62 192 LYS A N 1
ATOM 1505 C CA . LYS A 1 192 ? -4.232 -3.633 17.639 1.00 93.62 192 LYS A CA 1
ATOM 1506 C C . LYS A 1 192 ? -5.296 -3.485 16.556 1.00 93.62 192 LYS A C 1
ATOM 1508 O O . LYS A 1 192 ? -6.219 -4.291 16.493 1.00 93.62 192 LYS A O 1
ATOM 1513 N N . LEU A 1 193 ? -5.181 -2.475 15.694 1.00 96.19 193 LEU A N 1
ATOM 1514 C CA . LEU A 1 193 ? -6.146 -2.249 14.616 1.00 96.19 193 LEU A CA 1
ATOM 1515 C C . LEU A 1 193 ? -6.171 -3.423 13.627 1.00 96.19 193 LEU A C 1
ATOM 1517 O O . LEU A 1 193 ? -7.247 -3.914 13.304 1.00 96.19 193 LEU A O 1
ATOM 1521 N N . LEU A 1 194 ? -5.005 -3.925 13.212 1.00 95.31 194 LEU A N 1
ATOM 1522 C CA . LEU A 1 194 ? -4.888 -5.061 12.288 1.00 95.31 194 LEU A CA 1
ATOM 1523 C C . LEU A 1 194 ? -5.499 -6.361 12.826 1.00 95.31 194 LEU A C 1
ATOM 1525 O O . LEU A 1 194 ? -5.993 -7.168 12.041 1.00 95.31 194 LEU A O 1
ATOM 1529 N N . THR A 1 195 ? -5.451 -6.571 14.140 1.00 93.81 195 THR A N 1
ATOM 1530 C CA . THR A 1 195 ? -5.906 -7.815 14.783 1.00 93.81 195 THR A CA 1
ATOM 1531 C C . THR A 1 195 ? -7.343 -7.748 15.293 1.00 93.81 195 THR A C 1
ATOM 1533 O O . THR A 1 195 ? -7.992 -8.786 15.405 1.00 93.81 195 THR A O 1
ATOM 1536 N N . SER A 1 196 ? -7.855 -6.551 15.598 1.00 93.19 196 SER A N 1
ATOM 1537 C CA . SER A 1 196 ? -9.173 -6.381 16.226 1.00 93.19 196 SER A CA 1
ATOM 1538 C C . SER A 1 196 ? -10.272 -5.879 15.293 1.00 93.19 196 SER A C 1
ATOM 1540 O O . SER A 1 196 ? -11.446 -6.122 15.566 1.00 93.19 196 SER A O 1
ATOM 1542 N N . TRP A 1 197 ? -9.937 -5.178 14.207 1.00 96.69 197 TRP A N 1
ATOM 1543 C CA . TRP A 1 197 ? -10.955 -4.639 13.306 1.00 96.69 197 TRP A CA 1
ATOM 1544 C C . TRP A 1 197 ? -11.496 -5.697 12.334 1.00 96.69 197 TRP A C 1
ATOM 1546 O O . TRP A 1 197 ? -10.748 -6.572 11.890 1.00 96.69 197 TRP A O 1
ATOM 1556 N N . PRO A 1 198 ? -12.778 -5.594 11.923 1.00 95.56 198 PRO A N 1
ATOM 1557 C CA . PRO A 1 198 ? -13.321 -6.419 10.848 1.00 95.56 198 PRO A CA 1
ATOM 1558 C C . PRO A 1 198 ? -12.490 -6.286 9.567 1.00 95.56 198 PRO A C 1
ATOM 1560 O O . PRO A 1 198 ? -12.070 -5.186 9.203 1.00 95.56 198 PRO A O 1
ATOM 1563 N N . THR A 1 199 ? -12.304 -7.383 8.827 1.00 95.88 199 THR A N 1
ATOM 1564 C CA . THR A 1 199 ? -11.439 -7.428 7.631 1.00 95.88 199 THR A CA 1
ATOM 1565 C C . THR A 1 199 ? -11.780 -6.350 6.596 1.00 95.88 199 THR A C 1
ATOM 1567 O O . THR A 1 199 ? -10.890 -5.794 5.955 1.00 95.88 199 THR A O 1
ATOM 1570 N N . GLN A 1 200 ? -13.061 -6.000 6.459 1.00 96.44 200 GLN A N 1
ATOM 1571 C CA . GLN A 1 200 ? -13.545 -4.985 5.517 1.00 96.44 200 GLN A CA 1
ATOM 1572 C C . GLN A 1 200 ? -13.101 -3.559 5.892 1.00 96.44 200 GLN A C 1
ATOM 1574 O O . GLN A 1 200 ? -13.108 -2.669 5.043 1.00 96.44 200 GLN A O 1
ATOM 1579 N N . MET A 1 201 ? -12.702 -3.339 7.147 1.00 97.44 201 MET A N 1
ATOM 1580 C CA . MET A 1 201 ? -12.264 -2.049 7.680 1.00 97.44 201 MET A CA 1
ATOM 1581 C C . MET A 1 201 ? -10.735 -1.900 7.741 1.00 97.44 201 MET A C 1
ATOM 1583 O O . MET A 1 201 ? -10.250 -0.836 8.116 1.00 97.44 201 MET A O 1
ATOM 1587 N N . LEU A 1 202 ? -9.964 -2.927 7.359 1.00 97.44 202 LEU A N 1
ATOM 1588 C CA . LEU A 1 202 ? -8.502 -2.944 7.528 1.00 97.44 202 LEU A CA 1
ATOM 1589 C C . LEU A 1 202 ? -7.718 -2.146 6.484 1.00 97.44 202 LEU A C 1
ATOM 1591 O O . LEU A 1 202 ? -6.591 -1.735 6.754 1.00 97.44 202 LEU A O 1
ATOM 1595 N N . PHE A 1 203 ? -8.278 -1.901 5.298 1.00 97.06 203 PHE A N 1
ATOM 1596 C CA . PHE A 1 203 ? -7.523 -1.298 4.195 1.00 97.06 203 PHE A CA 1
ATOM 1597 C C . PHE A 1 203 ? -6.845 0.055 4.517 1.00 97.06 203 PHE A C 1
ATOM 1599 O O . PHE A 1 203 ? -5.685 0.205 4.134 1.00 97.06 203 PHE A O 1
ATOM 1606 N N . PRO A 1 204 ? -7.448 1.025 5.245 1.00 97.56 204 PRO A N 1
ATOM 1607 C CA . PRO A 1 204 ? -6.751 2.274 5.532 1.00 97.56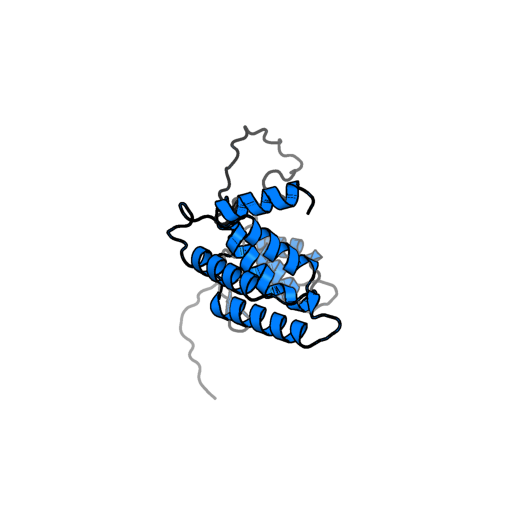 204 PRO A CA 1
ATOM 1608 C C . PRO A 1 204 ? -5.645 2.086 6.584 1.00 97.56 204 PRO A C 1
ATOM 1610 O O . PRO A 1 204 ? -4.655 2.812 6.570 1.00 97.56 204 PRO A O 1
ATOM 1613 N N . VAL A 1 205 ? -5.766 1.084 7.464 1.00 97.44 205 VAL A N 1
ATOM 1614 C CA . VAL A 1 205 ? -4.706 0.712 8.415 1.00 97.44 205 VAL A CA 1
ATOM 1615 C C . VAL A 1 205 ? -3.516 0.130 7.653 1.00 97.44 205 VAL A C 1
ATOM 1617 O O . VAL A 1 205 ? -2.377 0.534 7.885 1.00 97.44 205 VAL A O 1
ATOM 1620 N N . LEU A 1 206 ? -3.781 -0.756 6.687 1.00 96.81 206 LEU A N 1
ATOM 1621 C CA . LEU A 1 206 ? -2.759 -1.323 5.803 1.00 96.81 206 LEU A CA 1
ATOM 1622 C C . LEU A 1 206 ? -2.042 -0.247 4.980 1.00 96.81 206 LEU A C 1
ATOM 1624 O O . LEU A 1 206 ? -0.833 -0.349 4.785 1.00 96.81 206 LEU A O 1
ATOM 1628 N N . ASP A 1 207 ? -2.742 0.803 4.545 1.00 97.06 207 ASP A N 1
ATOM 1629 C CA . ASP A 1 207 ? -2.101 1.931 3.865 1.00 97.06 207 ASP A CA 1
ATOM 1630 C C . ASP A 1 207 ? -1.119 2.690 4.773 1.00 97.06 207 ASP A C 1
ATOM 1632 O O . ASP A 1 207 ? -0.045 3.068 4.303 1.00 97.06 207 ASP A O 1
ATOM 1636 N N . ILE A 1 208 ? -1.419 2.865 6.068 1.00 97.06 208 ILE A N 1
ATOM 1637 C CA . ILE A 1 208 ? -0.456 3.451 7.022 1.00 97.06 208 ILE A CA 1
ATOM 1638 C C . ILE A 1 208 ? 0.729 2.512 7.241 1.00 97.06 208 ILE A C 1
ATOM 1640 O O . ILE A 1 208 ? 1.872 2.961 7.189 1.00 97.06 208 ILE A O 1
ATOM 1644 N N . VAL A 1 209 ? 0.478 1.216 7.440 1.00 96.19 209 VAL A N 1
ATOM 1645 C CA . VAL A 1 209 ? 1.536 0.211 7.646 1.00 96.19 209 VAL A CA 1
ATOM 1646 C C . VAL A 1 209 ? 2.479 0.164 6.446 1.00 96.19 209 VAL A C 1
ATOM 1648 O O . VAL A 1 209 ? 3.695 0.192 6.620 1.00 96.19 209 VAL A O 1
ATOM 1651 N N . LYS A 1 210 ? 1.933 0.183 5.224 1.00 95.31 210 LYS A N 1
ATOM 1652 C CA . LYS A 1 210 ? 2.708 0.261 3.980 1.00 95.31 210 LYS A CA 1
ATOM 1653 C C . LYS A 1 210 ? 3.661 1.454 3.995 1.00 95.31 210 LYS A C 1
ATOM 1655 O O . LYS A 1 210 ? 4.842 1.283 3.716 1.00 95.31 210 LYS A O 1
ATOM 1660 N N . MET A 1 211 ? 3.172 2.638 4.366 1.00 96.81 211 MET A N 1
ATOM 1661 C CA . MET A 1 211 ? 4.010 3.838 4.450 1.00 96.81 211 MET A CA 1
ATOM 1662 C C . MET A 1 211 ? 5.029 3.762 5.594 1.00 96.81 211 MET A C 1
ATOM 1664 O O . MET A 1 211 ? 6.175 4.170 5.424 1.00 96.81 211 MET A O 1
ATOM 1668 N N . MET A 1 212 ? 4.655 3.189 6.738 1.00 96.06 212 MET A N 1
ATOM 1669 C CA . MET A 1 212 ? 5.544 3.018 7.888 1.00 96.06 212 MET A CA 1
ATOM 1670 C C . MET A 1 212 ? 6.722 2.086 7.594 1.00 96.06 212 MET A C 1
ATOM 1672 O O . MET A 1 212 ? 7.835 2.361 8.038 1.00 96.06 212 MET A O 1
ATOM 1676 N N . VAL A 1 213 ? 6.515 1.030 6.807 1.00 95.31 213 VAL A N 1
ATOM 1677 C CA . VAL A 1 213 ? 7.584 0.101 6.398 1.00 95.31 213 VAL A CA 1
ATOM 1678 C C . VAL A 1 213 ? 8.553 0.736 5.388 1.00 95.31 213 VAL A C 1
ATOM 1680 O O . VAL A 1 213 ? 9.690 0.289 5.266 1.00 95.31 213 VAL A O 1
ATOM 1683 N N . LEU A 1 214 ? 8.163 1.812 4.697 1.00 95.06 214 LEU A N 1
ATOM 1684 C CA . LEU A 1 214 ? 9.090 2.589 3.863 1.00 95.06 214 LEU A CA 1
ATOM 1685 C C . LEU A 1 214 ? 9.983 3.530 4.688 1.00 95.06 214 LEU A C 1
ATOM 1687 O O . LEU A 1 214 ? 11.022 3.976 4.202 1.00 95.06 214 LEU A O 1
ATOM 1691 N N . HIS A 1 215 ? 9.611 3.817 5.938 1.00 96.88 215 HIS A N 1
ATOM 1692 C CA . HIS A 1 215 ? 10.424 4.605 6.856 1.00 96.88 215 HIS A CA 1
ATOM 1693 C C . HIS A 1 215 ? 11.461 3.706 7.562 1.00 96.88 215 HIS A C 1
ATOM 1695 O O . HIS A 1 215 ? 11.066 2.733 8.203 1.00 96.88 215 HIS A O 1
ATOM 1701 N N . PRO A 1 216 ? 12.770 4.044 7.581 1.00 95.88 216 PRO A N 1
ATOM 1702 C CA . PRO A 1 216 ? 13.816 3.182 8.152 1.00 95.88 216 PRO A CA 1
ATOM 1703 C C . PRO A 1 216 ? 13.557 2.746 9.603 1.00 95.88 216 PRO A C 1
ATOM 1705 O O . PRO A 1 216 ? 13.596 1.559 9.918 1.00 95.88 216 PRO A O 1
ATOM 1708 N N . HIS A 1 217 ? 13.231 3.697 10.487 1.00 97.44 217 HIS A N 1
ATOM 1709 C CA . HIS A 1 217 ? 12.847 3.382 11.866 1.00 97.44 217 HIS A CA 1
ATOM 1710 C C . HIS A 1 217 ? 11.558 2.549 11.960 1.00 97.44 217 HIS A C 1
ATOM 1712 O O . HIS A 1 217 ? 11.512 1.575 12.706 1.00 97.44 217 HIS A O 1
ATOM 1718 N N . GLY A 1 218 ? 10.517 2.903 11.196 1.00 96.25 218 GLY A N 1
ATOM 1719 C CA . GLY A 1 218 ? 9.240 2.186 11.189 1.00 96.25 218 GLY A CA 1
ATOM 1720 C C . GLY A 1 218 ? 9.380 0.729 10.744 1.00 96.25 218 GLY A C 1
ATOM 1721 O O . GLY A 1 218 ? 8.845 -0.160 11.403 1.00 96.25 218 GLY A O 1
ATOM 1722 N N . ALA A 1 219 ? 10.175 0.469 9.702 1.00 94.81 219 ALA A N 1
ATOM 1723 C CA . ALA A 1 219 ? 10.500 -0.879 9.241 1.00 94.81 219 ALA A CA 1
ATOM 1724 C C . ALA A 1 219 ? 11.173 -1.720 10.337 1.00 94.81 219 ALA A C 1
ATOM 1726 O O . ALA A 1 219 ? 10.777 -2.862 10.572 1.00 94.81 219 ALA A O 1
ATOM 1727 N N . ASN A 1 220 ? 12.155 -1.146 11.039 1.00 95.19 220 ASN A N 1
ATOM 1728 C CA . ASN A 1 220 ? 12.852 -1.830 12.129 1.00 95.19 220 ASN A CA 1
ATOM 1729 C C . ASN A 1 220 ? 11.917 -2.150 13.301 1.00 95.19 220 ASN A C 1
ATOM 1731 O O . ASN A 1 220 ? 11.941 -3.277 13.792 1.00 95.19 220 ASN A O 1
ATOM 1735 N N . LEU A 1 221 ? 11.067 -1.204 13.717 1.00 93.75 221 LEU A N 1
ATOM 1736 C CA . LEU A 1 221 ? 10.092 -1.460 14.781 1.00 93.75 221 LEU A CA 1
ATOM 1737 C C . LEU A 1 221 ? 9.100 -2.562 14.394 1.00 93.75 221 LEU A C 1
ATOM 1739 O O . LEU A 1 221 ? 8.796 -3.436 15.203 1.00 93.75 221 LEU A O 1
ATOM 1743 N N . PHE A 1 222 ? 8.608 -2.553 13.152 1.00 89.94 222 PHE A N 1
ATOM 1744 C CA . PHE A 1 222 ? 7.669 -3.573 12.689 1.00 89.94 222 PHE A CA 1
ATOM 1745 C C . PHE A 1 222 ? 8.321 -4.965 12.653 1.00 89.94 222 PHE A C 1
ATOM 1747 O O . PHE A 1 222 ? 7.717 -5.945 13.086 1.00 89.94 222 PHE A O 1
ATOM 1754 N N . LEU A 1 223 ? 9.585 -5.056 12.220 1.00 91.19 223 LEU A N 1
ATOM 1755 C CA . LEU A 1 223 ? 10.364 -6.298 12.273 1.00 91.19 223 LEU A CA 1
ATOM 1756 C C . LEU A 1 223 ? 10.565 -6.801 13.708 1.00 91.19 223 LEU A C 1
ATOM 1758 O O . LEU A 1 223 ? 10.410 -7.996 13.956 1.00 91.19 223 LEU A O 1
ATOM 1762 N N . GLN A 1 224 ? 10.877 -5.911 14.652 1.00 91.06 224 GLN A N 1
ATOM 1763 C CA . GLN A 1 224 ? 11.012 -6.268 16.069 1.00 91.06 224 GLN A CA 1
ATOM 1764 C C . GLN A 1 224 ? 9.691 -6.775 16.658 1.00 91.06 224 GLN A C 1
ATOM 1766 O O . GLN A 1 224 ? 9.683 -7.756 17.404 1.00 91.06 224 GLN A O 1
ATOM 1771 N N . CYS A 1 225 ? 8.572 -6.147 16.290 1.00 87.25 225 CYS A N 1
ATOM 1772 C CA . CYS A 1 225 ? 7.240 -6.576 16.705 1.00 87.25 225 CYS A CA 1
ATOM 1773 C C . CYS A 1 225 ? 6.933 -8.005 16.223 1.00 87.25 225 CYS A C 1
ATOM 1775 O O . CYS A 1 225 ? 6.595 -8.863 17.038 1.00 87.25 225 CYS A O 1
ATOM 1777 N N . LEU A 1 226 ? 7.181 -8.295 14.939 1.00 84.12 226 LEU A N 1
ATOM 1778 C CA . LEU A 1 226 ? 7.011 -9.635 14.359 1.00 84.12 226 LEU A CA 1
ATOM 1779 C C . LEU A 1 226 ? 7.903 -10.692 15.027 1.00 84.12 226 LEU A C 1
ATOM 1781 O O . LEU A 1 226 ? 7.480 -11.827 15.233 1.00 84.12 226 LEU A O 1
ATOM 1785 N N . GLN A 1 227 ? 9.140 -10.333 15.376 1.00 86.69 227 GLN A N 1
ATOM 1786 C CA . GLN A 1 227 ? 10.070 -11.236 16.062 1.00 86.69 227 GLN A CA 1
ATOM 1787 C C . GLN A 1 227 ? 9.669 -11.516 17.515 1.00 86.69 227 GLN A C 1
ATOM 1789 O O . GLN A 1 227 ? 10.027 -12.562 18.055 1.00 86.69 227 GLN A O 1
ATOM 1794 N N . SER A 1 228 ? 8.926 -10.602 18.139 1.00 83.38 228 SER A N 1
ATOM 1795 C CA . SER A 1 228 ? 8.484 -10.720 19.532 1.00 83.38 228 SER A CA 1
ATOM 1796 C C . SER A 1 228 ? 7.223 -11.581 19.697 1.00 83.38 228 SER A C 1
ATOM 1798 O O . SER A 1 228 ? 6.848 -11.878 20.827 1.00 83.38 228 SER A O 1
ATOM 1800 N N . GLY A 1 229 ? 6.596 -12.018 18.597 1.00 67.62 229 GLY A N 1
ATOM 1801 C CA . GLY A 1 229 ? 5.449 -12.934 18.614 1.00 67.62 229 GLY A CA 1
ATOM 1802 C C . GLY A 1 229 ? 4.120 -12.304 19.047 1.00 67.62 229 GLY A C 1
ATOM 1803 O O . GLY A 1 229 ? 3.246 -13.036 19.511 1.00 67.62 229 GLY A O 1
ATOM 1804 N N . ASN A 1 230 ? 3.987 -10.979 18.916 1.00 55.88 230 ASN A N 1
ATOM 1805 C CA . ASN A 1 230 ? 2.724 -10.253 19.107 1.00 55.88 230 ASN A CA 1
ATOM 1806 C C . ASN A 1 230 ? 1.854 -10.260 17.847 1.00 55.88 230 ASN A C 1
ATOM 1808 O O . ASN A 1 230 ? 2.423 -10.206 16.732 1.00 55.88 230 ASN A O 1
#